Protein 8VJ2 (pdb70)

Solvent-accessible surface area: 16324 Å² total; per-residue (Å²): 124,146,60,57,20,4,12,0,34,0,21,0,32,16,71,57,109,93,18,55,78,70,4,14,116,103,0,0,35,26,0,5,154,9,47,67,84,71,52,64,124,0,3,0,18,0,6,5,29,15,14,2,0,15,28,25,34,42,81,68,0,0,15,0,40,7,54,24,62,68,107,120,65,50,21,102,107,0,38,132,6,0,23,71,67,14,163,1,67,117,123,30,13,30,20,21,63,48,83,66,132,41,116,117,158,99,168,101,82,107,117,86,14,0,11,0,35,0,26,0,30,14,73,56,108,92,14,56,83,74,2,5,99,115,0,0,34,25,0,11,158,12,50,66,76,80,61,65,121,0,2,0,16,0,6,10,37,14,15,3,0,15,26,26,34,36,83,67,0,0,15,0,40,5,41,18,51,72,144,70,125,63,42,14,102,120,0,39,129,11,0,20,77,64,7,166,2,67,118,124,32,11,33,19,23,63,47,85,62,129,41,117,114,158,96,175,119,90,138,92,16,0,13,0,28,0,25,0,32,12,75,54,106,84,16,57,80,76,4,4,81,115,0,0,34,18,0,7,122,30,52,68,71,75,53,66,119,0,3,0,15,0,4,7,35,13,15,2,2,17,25,34,35,50,82,61,0,0,18,3,42,6,39,10,58,74,164,79,50,25,94,112,0,48,78,11,0,11,102,61,5,168,3,68,118,125,31,11,23,16,22,89,46,97,67,130,41,118,114,157,96,179,156,121

GO terms:
  GO:0070207 protein homotrimerization (P, IDA)

Radius of gyration: 19.84 Å; Cα contacts (8 Å, |Δi|>4): 655; chains: 3; bounding box: 51×45×61 Å

InterPro domains:
  IPR001398 Macrophage migration inhibitory factor [PF01187] (2-115)
  IPR001398 Macrophage migration inhibitory factor [PTHR11954] (1-114)
  IPR014347 Tautomerase/MIF superfamily [G3DSA:3.30.429.10] (1-115)
  IPR014347 Tautomerase/MIF superfamily [SSF55331] (2-115)
  IPR019829 Macrophage migration inhibitory factor, conserved site [PS01158] (55-69)

Sequence (324 aa):
GPGSMPAFTINTNIPQSNVSDAFLKKASSTVAKALGKPESYVAIHVNGGQAMVFGGSTDPCAVCVLKSIGNNSHSEKLFKLLADELKIPKNRCYIEFVNIDASTMAFNGSTSMPAFTINTNIPQSNVSDAFLKKASSTVAKALGKPESYVAIHVNGGQAMVFGGSTDPCAVCVLKSIGVNNSHSEKLFKLLADELKIPKNRCYIEFVNIDASTMAFNGSSMPAFTINTNIPQSNVSDAFLKKASSTVAKALGKPESYVAIHVNGGQAMVFGGSTDPCAVCVLKSIGNSHSEKLFKLLADELKIPKNRCYIEFVNIDASTMAFNG

B-factor: mean 57.84, std 21.33, range [24.77, 147.72]

Nearest PDB structures (foldseek):
  8vj2-assembly1_A  TM=1.009E+00  e=6.993E-25  Onchocerca volvulus
  8vj2-assembly1_B  TM=9.958E-01  e=1.676E-21  Onchocerca volvulus
  8vj2-assembly1_C  TM=9.846E-01  e=9.174E-21  Onchocerca volvulus
  4gum-assembly1_C  TM=8.713E-01  e=1.154E-13  Homo sapiens
  8vfk-assembly1_C-2  TM=8.820E-01  e=5.758E-11  Homo sapiens

Secondary structure (DSSP, 8-state):
------EEEEEESS-GGG--HHHHHHHHHHHHHHTT--GGG-EEEEE-S-EEEETTB-SS-EEEEEEEE---HHHHHHHHHIIIII---GGGEEEEEEEET-S-----TT-/---EEEEEESS-GGG--HHHHHHHHHHHHHHHT--GGG-EEEEE-S-EEEETTB-SS-EEEEEEEE--HHHHHHHHHHHHHHHH---GGGEEEEEEEES-S-------/---EEEEEE-S-GGG--HHHHHHHHHHHHHHHT--GGG-EEEEE-S-EEEETTB-SS-EEEEEEEE--HHHHHHHHHHHHHHT--GGGEEEEEEEET-S------

Foldseek 3Di:
DDDWAWEKEKEKQADPVLVDPVLVVVLLVLLCVQVVHDSVRYYYHYHYNDQDDAPRDRPIAIEMEGETEQPDVSVVSVLCSCCVRVVGPSVRYHYYYYYHPHPDDDDDPVD/DAWEKEKEKQAACVLVDPVLVVVVLVLLCVQVVHDSVRYYYHYHYNDQDDAPNDRPIAIEMETEDEANVPVSVVVVLCSCCVRSVGPSVRYHYHYYYHPHPDDDDDPD/DAWEKEKEKLQACVLCDVVLVVVLLVLLCVVVVHDSVRYYYHYHYNDQDDAPNHSPIAIEMEGEEEQDPSVVVNLVSCCVSSVGPSVRYHYHYYYPPHPDDDDDD

Organism: Onchocerca volvulus (NCBI:txid6282)

Structure (mmCIF, N/CA/C/O backbone):
data_8VJ2
#
_entry.id   8VJ2
#
_cell.length_a   52.441
_cell.length_b   91.127
_cell.length_c   132.487
_cell.angle_alpha   90.00
_cell.angle_beta   90.00
_cell.angle_gamma   90.00
#
_symmetry.space_group_name_H-M   'C 2 2 21'
#
loop_
_entity.id
_entity.type
_entity.pdbx_description
1 polymer 'Macrophage migration inhibitory factor-1'
2 non-polymer 'SODIUM ION'
3 water water
#
loop_
_atom_site.group_PDB
_atom_site.id
_atom_site.type_symbol
_atom_site.label_atom_id
_atom_site.label_alt_id
_atom_site.label_comp_id
_atom_site.label_asym_id
_atom_site.label_entity_id
_atom_site.label_seq_id
_atom_site.pdbx_PDB_ins_code
_atom_site.Cartn_x
_atom_site.Cartn_y
_atom_site.Cartn_z
_atom_site.occupancy
_atom_site.B_iso_or_equiv
_atom_site.auth_seq_id
_atom_site.auth_comp_id
_atom_site.auth_asym_id
_atom_site.auth_atom_id
_atom_site.pdbx_PDB_model_num
ATOM 1 N N . GLY A 1 18 ? 15.630 -8.716 13.254 1.00 99.59 -3 GLY A N 1
ATOM 2 C CA . GLY A 1 18 ? 15.343 -9.906 14.102 1.00 99.80 -3 GLY A CA 1
ATOM 3 C C . GLY A 1 18 ? 14.354 -9.637 15.213 1.00 96.59 -3 GLY A C 1
ATOM 4 O O . GLY A 1 18 ? 13.145 -9.610 14.980 1.00 88.60 -3 GLY A O 1
ATOM 5 N N . PRO A 1 19 ? 14.861 -9.440 16.429 1.00 122.66 -2 PRO A N 1
ATOM 6 C CA . PRO A 1 19 ? 13.960 -9.220 17.569 1.00 123.95 -2 PRO A CA 1
ATOM 7 C C . PRO A 1 19 ? 13.364 -7.820 17.577 1.00 126.58 -2 PRO A C 1
ATOM 8 O O . PRO A 1 19 ? 14.013 -6.840 17.201 1.00 132.89 -2 PRO A O 1
ATOM 12 N N . GLY A 1 20 ? 12.106 -7.738 18.016 1.00 104.08 -1 GLY A N 1
ATOM 13 C CA . GLY A 1 20 ? 11.416 -6.465 18.103 1.00 93.19 -1 GLY A CA 1
ATOM 14 C C . GLY A 1 20 ? 9.905 -6.567 18.067 1.00 75.80 -1 GLY A C 1
ATOM 15 O O . GLY A 1 20 ? 9.347 -7.326 17.270 1.00 72.16 -1 GLY A O 1
ATOM 16 N N . SER A 1 21 ? 9.233 -5.784 18.908 1.00 72.91 0 SER A N 1
ATOM 17 C CA . SER A 1 21 ? 7.784 -5.831 19.036 1.00 65.36 0 SER A CA 1
ATOM 18 C C . SER A 1 21 ? 7.104 -4.803 18.143 1.00 60.09 0 SER A C 1
ATOM 19 O O . SER A 1 21 ? 7.649 -3.732 17.864 1.00 62.48 0 SER A O 1
ATOM 22 N N . MET A 1 22 ? 5.905 -5.149 17.688 1.00 53.52 1 MET A N 1
ATOM 23 C CA . MET A 1 22 ? 5.087 -4.255 16.870 1.00 48.51 1 MET A CA 1
ATOM 24 C C . MET A 1 22 ? 3.687 -4.139 17.458 1.00 42.79 1 MET A C 1
ATOM 25 O O . MET A 1 22 ? 2.920 -5.125 17.413 1.00 39.65 1 MET A O 1
ATOM 30 N N . PRO A 1 23 ? 3.295 -2.977 17.982 1.00 37.46 2 PRO A N 1
ATOM 31 C CA . PRO A 1 23 ? 1.895 -2.808 18.406 1.00 36.53 2 PRO A CA 1
ATOM 32 C C . PRO A 1 23 ? 0.951 -3.045 17.236 1.00 36.32 2 PRO A C 1
ATOM 33 O O . PRO A 1 23 ? 1.236 -2.656 16.103 1.00 35.73 2 PRO A O 1
ATOM 37 N N . ALA A 1 24 ? -0.185 -3.684 17.515 1.00 38.23 3 ALA A N 1
ATOM 38 C CA . ALA A 1 24 ? -1.097 -4.089 16.452 1.00 33.10 3 ALA A CA 1
ATOM 39 C C . ALA A 1 24 ? -2.542 -3.793 16.816 1.00 33.69 3 ALA A C 1
ATOM 40 O O . ALA A 1 24 ? -3.005 -4.177 17.893 1.00 37.85 3 ALA A O 1
ATOM 42 N N . PHE A 1 25 ? -3.250 -3.133 15.900 1.00 28.50 4 PHE A N 1
ATOM 43 C CA . PHE A 1 25 ? -4.671 -2.834 16.049 1.00 24.77 4 PHE A CA 1
ATOM 44 C C . PHE A 1 25 ? -5.433 -3.741 15.084 1.00 37.83 4 PHE A C 1
ATOM 45 O O . PHE A 1 25 ? -5.289 -3.625 13.862 1.00 31.50 4 PHE A O 1
ATOM 53 N N . THR A 1 26 ? -6.229 -4.651 15.633 1.00 31.93 5 THR A N 1
ATOM 54 C CA . THR A 1 26 ? -7.050 -5.566 14.852 1.00 30.70 5 THR A CA 1
ATOM 55 C C . THR A 1 26 ? -8.511 -5.165 15.005 1.00 31.83 5 THR A C 1
ATOM 56 O O . THR A 1 26 ? -8.986 -4.948 16.126 1.00 30.63 5 THR A O 1
ATOM 60 N N . ILE A 1 27 ? -9.209 -5.066 13.878 1.00 26.02 6 ILE A N 1
ATOM 61 C CA . ILE A 1 27 ? -10.623 -4.723 13.828 1.00 27.10 6 ILE A CA 1
ATOM 62 C C . ILE A 1 27 ? -11.339 -5.926 13.240 1.00 34.39 6 ILE A C 1
ATOM 63 O O . ILE A 1 27 ? -11.106 -6.271 12.081 1.00 32.16 6 ILE A O 1
ATOM 68 N N . ASN A 1 28 ? -12.233 -6.539 14.004 1.00 34.06 7 ASN A N 1
ATOM 69 C CA . ASN A 1 28 ? -13.078 -7.607 13.494 1.00 38.78 7 ASN A CA 1
ATOM 70 C C . ASN A 1 28 ? -14.460 -7.020 13.258 1.00 37.44 7 ASN A C 1
ATOM 71 O O . ASN A 1 28 ? -15.080 -6.504 14.193 1.00 35.46 7 ASN A O 1
ATOM 76 N N . THR A 1 29 ? -14.946 -7.095 12.023 1.00 34.24 8 THR A N 1
ATOM 77 C CA . THR A 1 29 ? -16.200 -6.429 11.706 1.00 32.56 8 THR A CA 1
ATOM 78 C C . THR A 1 29 ? -16.973 -7.252 10.693 1.00 36.38 8 THR A C 1
ATOM 79 O O . THR A 1 29 ? -16.393 -8.013 9.915 1.00 39.09 8 THR A O 1
ATOM 83 N N . ASN A 1 30 ? -18.293 -7.102 10.728 1.00 37.66 9 ASN A N 1
ATOM 84 C CA . ASN A 1 30 ? -19.170 -7.749 9.767 1.00 43.72 9 ASN A CA 1
ATOM 85 C C . ASN A 1 30 ? -19.502 -6.869 8.572 1.00 43.25 9 ASN A C 1
ATOM 86 O O . ASN A 1 30 ? -20.304 -7.281 7.731 1.00 46.51 9 ASN A O 1
ATOM 91 N N . ILE A 1 31 ? -18.938 -5.670 8.478 1.00 42.37 10 ILE A N 1
ATOM 92 C CA . ILE A 1 31 ? -19.082 -4.878 7.258 1.00 45.00 10 ILE A CA 1
ATOM 93 C C . ILE A 1 31 ? -18.288 -5.559 6.147 1.00 44.68 10 ILE A C 1
ATOM 94 O O . ILE A 1 31 ? -17.218 -6.133 6.409 1.00 41.58 10 ILE A O 1
ATOM 99 N N . PRO A 1 32 ? -18.765 -5.518 4.902 1.00 48.59 11 PRO A N 1
ATOM 100 C CA . PRO A 1 32 ? -18.018 -6.172 3.817 1.00 52.51 11 PRO A CA 1
ATOM 101 C C . PRO A 1 32 ? -16.598 -5.642 3.707 1.00 47.29 11 PRO A C 1
ATOM 102 O O . PRO A 1 32 ? -16.334 -4.462 3.947 1.00 49.45 11 PRO A O 1
ATOM 106 N N . GLN A 1 33 ? -15.671 -6.538 3.360 1.00 47.65 12 GLN A N 1
ATOM 107 C CA . GLN A 1 33 ? -14.286 -6.114 3.201 1.00 47.31 12 GLN A CA 1
ATOM 108 C C . GLN A 1 33 ? -14.123 -5.196 1.995 1.00 49.97 12 GLN A C 1
ATOM 109 O O . GLN A 1 33 ? -13.127 -4.470 1.915 1.00 47.26 12 GLN A O 1
ATOM 115 N N . SER A 1 34 ? -15.071 -5.220 1.052 1.00 53.64 13 SER A N 1
ATOM 116 C CA . SER A 1 34 ? -15.030 -4.299 -0.077 1.00 53.90 13 SER A CA 1
ATOM 117 C C . SER A 1 34 ? -15.244 -2.854 0.357 1.00 55.16 13 SER A C 1
ATOM 118 O O . SER A 1 34 ? -14.966 -1.937 -0.423 1.00 54.27 13 SER A O 1
ATOM 121 N N . ASN A 1 35 ? -15.748 -2.635 1.571 1.00 50.17 14 ASN A N 1
ATOM 122 C CA . ASN A 1 35 ? -15.924 -1.301 2.132 1.00 52.78 14 ASN A CA 1
ATOM 123 C C . ASN A 1 35 ? -14.720 -0.851 2.954 1.00 45.76 14 ASN A C 1
ATOM 124 O O . ASN A 1 35 ? -14.812 0.152 3.670 1.00 48.37 14 ASN A O 1
ATOM 129 N N . VAL A 1 36 ? -13.611 -1.581 2.881 1.00 43.23 15 VAL A N 1
ATOM 130 C CA . VAL A 1 36 ? -12.380 -1.238 3.583 1.00 43.79 15 VAL A CA 1
ATOM 131 C C . VAL A 1 36 ? -11.444 -0.622 2.550 1.00 46.26 15 VAL A C 1
ATOM 132 O O . VAL A 1 36 ? -10.749 -1.330 1.816 1.00 48.89 15 VAL A O 1
ATOM 136 N N . SER A 1 37 ? -11.382 0.704 2.533 1.00 41.66 16 SER A N 1
ATOM 137 C CA . SER A 1 37 ? -10.655 1.428 1.505 1.00 48.86 16 SER A CA 1
ATOM 138 C C . SER A 1 37 ? -9.166 1.521 1.825 1.00 45.06 16 SER A C 1
ATOM 139 O O . SER A 1 37 ? -8.731 1.321 2.963 1.00 40.67 16 SER A O 1
ATOM 142 N N . ASP A 1 38 ? -8.378 1.822 0.787 1.00 42.68 17 ASP A N 1
ATOM 143 C CA . ASP A 1 38 ? -6.969 2.141 0.997 1.00 42.60 17 ASP A CA 1
ATOM 144 C C . ASP A 1 38 ? -6.817 3.395 1.851 1.00 42.33 17 ASP A C 1
ATOM 145 O O . ASP A 1 38 ? -5.927 3.474 2.713 1.00 39.89 17 ASP A O 1
ATOM 150 N N . ALA A 1 39 ? -7.705 4.370 1.654 1.00 45.25 18 ALA A N 1
ATOM 151 C CA . ALA A 1 39 ? -7.682 5.570 2.480 1.00 45.66 18 ALA A CA 1
ATOM 152 C C . ALA A 1 39 ? -7.946 5.245 3.941 1.00 44.28 18 ALA A C 1
ATOM 153 O O . ALA A 1 39 ? -7.269 5.776 4.832 1.00 39.95 18 ALA A O 1
ATOM 155 N N 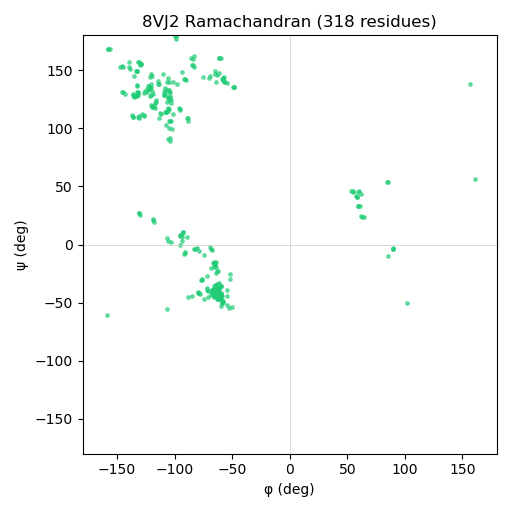. PHE A 1 40 ? -8.937 4.390 4.217 1.00 41.58 19 PHE A N 1
ATOM 156 C CA . PHE A 1 40 ? -9.215 4.066 5.609 1.00 40.39 19 PHE A CA 1
ATOM 157 C C . PHE A 1 40 ? -8.014 3.391 6.258 1.00 39.90 19 PHE A C 1
ATOM 158 O O . PHE A 1 40 ? -7.695 3.668 7.415 1.00 37.24 19 PHE A O 1
ATOM 166 N N . LEU A 1 41 ? -7.368 2.463 5.546 1.00 38.71 20 LEU A N 1
ATOM 167 C CA . LEU A 1 41 ? -6.197 1.792 6.106 1.00 34.25 20 LEU A CA 1
ATOM 168 C C . LEU A 1 41 ? -5.098 2.798 6.430 1.00 38.92 20 LEU A C 1
ATOM 169 O O . LEU A 1 41 ? -4.475 2.737 7.503 1.00 43.17 20 LEU A O 1
ATOM 174 N N . LYS A 1 42 ? -4.856 3.744 5.517 1.00 38.23 21 LYS A N 1
ATOM 175 C CA . LYS A 1 42 ? -3.841 4.758 5.776 1.00 43.03 21 LYS A CA 1
ATOM 176 C C . LYS A 1 42 ? -4.199 5.573 7.017 1.00 42.39 21 LYS A C 1
ATOM 177 O O . LYS A 1 42 ? -3.348 5.815 7.889 1.00 42.73 21 LYS A O 1
ATOM 183 N N . LYS A 1 43 ? -5.473 5.962 7.134 1.00 39.43 22 LYS A N 1
ATOM 184 C CA . LYS A 1 43 ? -5.907 6.760 8.276 1.00 39.95 22 LYS A CA 1
ATOM 185 C C . LYS A 1 43 ? -5.831 5.975 9.579 1.00 42.78 22 LYS A C 1
ATOM 186 O O . LYS A 1 43 ? -5.485 6.537 10.621 1.00 41.99 22 LYS A O 1
ATOM 192 N N . ALA A 1 44 ? -6.163 4.684 9.551 1.00 42.03 23 ALA A N 1
ATOM 193 C CA . ALA A 1 44 ? -6.105 3.885 10.769 1.00 37.95 23 ALA A CA 1
ATOM 194 C C . ALA A 1 44 ? -4.669 3.727 11.242 1.00 39.28 23 ALA A C 1
ATOM 195 O O . ALA A 1 44 ? -4.385 3.841 12.441 1.00 41.80 23 ALA A O 1
ATOM 197 N N . SER A 1 45 ? -3.747 3.475 10.310 1.00 39.88 24 SER A N 1
ATOM 198 C CA . SER A 1 45 ? -2.337 3.390 10.675 1.00 37.32 24 SER A CA 1
ATOM 199 C C . SER A 1 45 ? -1.863 4.694 11.308 1.00 44.26 24 SER A C 1
ATOM 200 O O . SER A 1 45 ? -1.220 4.688 12.367 1.00 40.30 24 SER A O 1
ATOM 203 N N . SER A 1 46 ? -2.182 5.829 10.678 1.00 46.98 25 SER A N 1
ATOM 204 C CA . SER A 1 46 ? -1.753 7.108 11.239 1.00 46.44 25 SER A CA 1
ATOM 205 C C . SER A 1 46 ? -2.382 7.364 12.606 1.00 45.17 25 SER A C 1
ATOM 206 O O . SER A 1 46 ? -1.705 7.823 13.535 1.00 48.67 25 SER A O 1
ATOM 209 N N . THR A 1 47 ? -3.681 7.086 12.743 1.00 47.54 26 THR A N 1
ATOM 210 C CA . THR A 1 47 ? -4.376 7.324 14.002 1.00 45.06 26 THR A CA 1
ATOM 211 C C . THR A 1 47 ? -3.778 6.492 15.128 1.00 50.12 26 THR A C 1
ATOM 212 O O . THR A 1 47 ? -3.535 7.003 16.227 1.00 42.85 26 THR A O 1
ATOM 216 N N . VAL A 1 48 ? -3.533 5.205 14.875 1.00 42.46 27 VAL A N 1
ATOM 217 C CA . VAL A 1 48 ? -2.962 4.349 15.910 1.00 39.78 27 VAL A CA 1
ATOM 218 C C . VAL A 1 48 ? -1.550 4.799 16.260 1.00 47.23 27 VAL A C 1
ATOM 219 O O . VAL A 1 48 ? -1.176 4.857 17.441 1.00 52.47 27 VAL A O 1
ATOM 223 N N . ALA A 1 49 ? -0.737 5.113 15.247 1.00 41.87 28 ALA A N 1
ATOM 224 C CA . ALA A 1 49 ? 0.626 5.549 15.520 1.00 46.86 28 ALA A CA 1
ATOM 225 C C . ALA A 1 49 ? 0.637 6.809 16.376 1.00 56.66 28 ALA A C 1
ATOM 226 O O . ALA A 1 49 ? 1.433 6.922 17.316 1.00 57.35 28 ALA A O 1
ATOM 228 N N . LYS A 1 50 ? -0.247 7.766 16.077 1.00 57.30 29 LYS A N 1
ATOM 229 C CA . LYS A 1 50 ? -0.267 9.000 16.857 1.00 63.19 29 LYS A CA 1
ATOM 230 C C . LYS A 1 50 ? -0.824 8.768 18.258 1.00 61.75 29 LYS A C 1
ATOM 231 O O . LYS A 1 50 ? -0.323 9.345 19.230 1.00 68.72 29 LYS A O 1
ATOM 237 N N . ALA A 1 51 ? -1.853 7.926 18.388 1.00 62.35 30 ALA A N 1
ATOM 238 C CA . ALA A 1 51 ? -2.397 7.643 19.711 1.00 63.53 30 ALA A CA 1
ATOM 239 C C . ALA A 1 51 ? -1.332 7.015 20.599 1.00 65.26 30 ALA A C 1
ATOM 240 O O . ALA A 1 51 ? -1.186 7.386 21.771 1.00 70.84 30 ALA A O 1
ATOM 242 N N . LEU A 1 52 ? -0.570 6.069 20.056 1.00 58.18 31 LEU A N 1
ATOM 243 C CA . LEU A 1 52 ? 0.477 5.424 20.833 1.00 58.07 31 LEU A CA 1
ATOM 244 C C . LEU A 1 52 ? 1.752 6.252 20.914 1.00 59.46 31 LEU A C 1
ATOM 245 O O . LEU A 1 52 ? 2.695 5.845 21.602 1.00 56.46 31 LEU A O 1
ATOM 250 N N . GLY A 1 53 ? 1.802 7.395 20.238 1.00 58.88 32 GLY A N 1
ATOM 251 C CA . GLY A 1 53 ? 3.020 8.184 20.200 1.00 63.45 32 GLY A CA 1
ATOM 252 C C . GLY A 1 53 ? 4.199 7.427 19.632 1.00 62.45 32 GLY A C 1
ATOM 253 O O . GLY A 1 53 ? 5.318 7.540 20.148 1.00 60.28 32 GLY A O 1
ATOM 254 N N . LYS A 1 54 ? 3.973 6.656 18.575 1.00 57.77 33 LYS A N 1
ATOM 255 C CA . LYS A 1 54 ? 5.029 5.882 17.949 1.00 55.74 33 LYS A CA 1
ATOM 256 C C . LYS A 1 54 ? 5.042 6.120 16.447 1.00 57.49 33 LYS A C 1
ATOM 257 O O . LYS A 1 54 ? 4.017 6.484 15.862 1.00 54.22 33 LYS A O 1
ATOM 263 N N . PRO A 1 55 ? 6.196 5.944 15.805 1.00 54.72 34 PRO A N 1
ATOM 264 C CA . PRO A 1 55 ? 6.252 6.098 14.347 1.00 57.57 34 PRO A CA 1
ATOM 265 C C . PRO A 1 55 ? 5.405 5.026 13.686 1.00 50.93 34 PRO A C 1
ATOM 266 O O . PRO A 1 55 ? 5.239 3.922 14.209 1.00 47.93 34 PRO A O 1
ATOM 270 N N . GLU A 1 56 ? 4.844 5.371 12.531 1.00 48.51 35 GLU A N 1
ATOM 271 C CA . GLU A 1 56 ? 4.000 4.427 11.813 1.00 45.05 35 GLU A CA 1
ATOM 272 C C . GLU A 1 56 ? 4.757 3.178 11.392 1.00 40.68 35 GLU A C 1
ATOM 273 O O . GLU A 1 56 ? 4.133 2.130 11.209 1.00 39.28 35 GLU A O 1
ATOM 279 N N . SER A 1 57 ? 6.084 3.252 11.276 1.00 42.81 36 SER A N 1
ATOM 280 C CA . SER A 1 57 ? 6.875 2.090 10.893 1.00 43.31 36 SER A CA 1
ATOM 281 C C . SER A 1 57 ? 6.849 0.975 11.931 1.00 50.69 36 SER A C 1
ATOM 282 O O . SER A 1 57 ? 7.224 -0.153 11.599 1.00 43.79 36 SER A O 1
ATOM 285 N N . TYR A 1 58 ? 6.405 1.242 13.159 1.00 47.23 37 TYR A N 1
ATOM 286 C CA . TYR A 1 58 ? 6.385 0.209 14.186 1.00 52.12 37 TYR A CA 1
ATOM 287 C C . TYR A 1 58 ? 4.989 -0.358 14.422 1.00 46.42 37 TYR A C 1
ATOM 288 O O . TYR A 1 58 ? 4.826 -1.229 15.279 1.00 47.78 37 TYR A O 1
ATOM 297 N N . VAL A 1 59 ? 3.991 0.100 13.670 1.00 34.33 38 VAL A N 1
ATOM 298 C CA . VAL A 1 59 ? 2.585 -0.222 13.892 1.00 34.07 38 VAL A CA 1
ATOM 299 C C . VAL A 1 59 ? 2.083 -1.206 12.847 1.00 43.77 38 VAL A C 1
ATOM 300 O O . VAL A 1 59 ? 2.460 -1.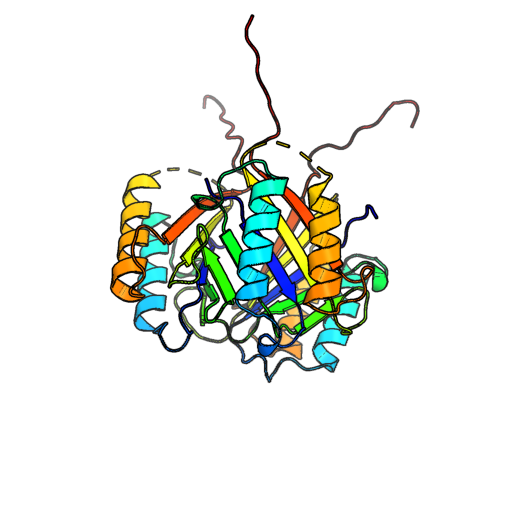126 11.676 1.00 31.81 38 VAL A O 1
ATOM 304 N N . ALA A 1 60 ? 1.219 -2.125 13.272 1.00 29.27 39 ALA A N 1
ATOM 305 C CA . ALA A 1 60 ? 0.536 -3.048 12.376 1.00 31.29 39 ALA A CA 1
ATOM 306 C C . ALA A 1 60 ? -0.970 -2.847 12.511 1.00 29.34 39 ALA A C 1
ATOM 307 O O . ALA A 1 60 ? -1.492 -2.652 13.617 1.00 30.96 39 ALA A O 1
ATOM 309 N N . ILE A 1 61 ? -1.652 -2.855 11.368 1.00 27.42 40 ILE A N 1
ATOM 310 C CA . ILE A 1 61 ? -3.101 -2.718 11.285 1.00 27.72 40 ILE A CA 1
ATOM 311 C C . ILE A 1 61 ? -3.659 -3.937 10.570 1.00 29.02 40 ILE A C 1
ATOM 312 O O . ILE A 1 61 ? -3.123 -4.344 9.536 1.00 27.84 40 ILE A O 1
ATOM 317 N N . HIS A 1 62 ? -4.724 -4.523 11.112 1.00 27.62 41 HIS A N 1
ATOM 318 C CA . HIS A 1 62 ? -5.373 -5.661 10.461 1.00 33.92 41 HIS A CA 1
ATOM 319 C C . HIS A 1 62 ? -6.877 -5.455 10.545 1.00 28.84 41 HIS A C 1
ATOM 320 O O . HIS A 1 62 ? -7.448 -5.532 11.635 1.00 29.49 41 HIS A O 1
ATOM 327 N N . VAL A 1 63 ? -7.523 -5.203 9.414 1.00 29.73 42 VAL A N 1
ATOM 328 C CA . VAL A 1 63 ? -8.975 -5.103 9.366 1.00 31.61 42 VAL A CA 1
ATOM 329 C C . VAL A 1 63 ? -9.478 -6.424 8.796 1.00 37.32 42 VAL A C 1
ATOM 330 O O . VAL A 1 63 ? -9.254 -6.738 7.623 1.00 37.30 42 VAL A O 1
ATOM 334 N N . ASN A 1 64 ? -10.159 -7.196 9.638 1.00 32.17 43 ASN A N 1
ATOM 335 C CA . ASN A 1 64 ? -10.748 -8.490 9.317 1.00 32.79 43 ASN A CA 1
ATOM 336 C C . ASN A 1 64 ? -12.245 -8.254 9.166 1.00 40.78 43 ASN A C 1
ATOM 337 O O . ASN A 1 64 ? -13.019 -8.345 10.128 1.00 36.69 43 ASN A O 1
ATOM 342 N N . GLY A 1 65 ? -12.645 -7.928 7.936 1.00 41.36 44 GLY A N 1
ATOM 343 C CA . GLY A 1 65 ? -14.020 -7.628 7.619 1.00 39.78 44 GLY A CA 1
ATOM 344 C C . GLY A 1 65 ? -14.724 -8.828 7.008 1.00 35.62 44 GLY A C 1
ATOM 345 O O . GLY A 1 65 ? -14.142 -9.887 6.788 1.00 39.98 44 GLY A O 1
ATOM 346 N N . GLY A 1 66 ? -16.005 -8.626 6.709 1.00 41.77 45 GLY A N 1
ATOM 347 C CA . GLY A 1 66 ? -16.827 -9.700 6.192 1.00 38.36 45 GLY A CA 1
ATOM 348 C C . GLY A 1 66 ? -17.036 -10.845 7.150 1.00 41.93 45 GLY A C 1
ATOM 349 O O . GLY A 1 66 ? -17.339 -11.959 6.713 1.00 34.18 45 GLY A O 1
ATOM 350 N N . GLN A 1 67 ? -16.905 -10.600 8.449 1.00 35.91 46 GLN A N 1
ATOM 351 C CA . GLN A 1 67 ? -17.078 -11.654 9.431 1.00 35.29 46 GLN A CA 1
ATOM 352 C C . GLN A 1 67 ? -18.552 -11.845 9.760 1.00 36.42 46 GLN A C 1
ATOM 353 O O . GLN A 1 67 ? -19.367 -10.925 9.634 1.00 38.95 46 GLN A O 1
ATOM 359 N N . ALA A 1 68 ? -18.891 -13.066 10.165 1.00 37.81 47 ALA A N 1
ATOM 360 C CA . ALA A 1 68 ? -20.224 -13.395 10.656 1.00 41.35 47 ALA A CA 1
ATOM 361 C C . ALA A 1 68 ? -20.224 -13.126 12.158 1.00 39.35 47 ALA A C 1
ATOM 362 O O . ALA A 1 68 ? -19.574 -13.845 12.925 1.00 38.47 47 ALA A O 1
ATOM 364 N N . MET A 1 69 ? -20.913 -12.071 12.582 1.00 37.83 48 MET A N 1
ATOM 365 C CA . MET A 1 69 ? -20.804 -11.623 13.960 1.00 41.96 48 MET A CA 1
ATOM 366 C C . MET A 1 69 ? -22.159 -11.337 14.589 1.00 48.80 48 MET A C 1
ATOM 367 O O . MET A 1 69 ? -23.115 -10.935 13.920 1.00 45.24 48 MET A O 1
ATOM 372 N N . VAL A 1 70 ? -22.206 -11.557 15.902 1.00 47.10 49 VAL A N 1
ATOM 373 C CA . VAL A 1 70 ? -23.289 -11.123 16.775 1.00 54.76 49 VAL A CA 1
ATOM 374 C C . VAL A 1 70 ? -22.683 -10.239 17.853 1.00 51.03 49 VAL A C 1
ATOM 375 O O . VAL A 1 70 ? -21.682 -10.613 18.474 1.00 48.75 49 VAL A O 1
ATOM 379 N N . PHE A 1 71 ? -23.316 -9.096 18.106 1.00 55.16 50 PHE A N 1
ATOM 380 C CA . PHE A 1 71 ? -22.850 -8.109 19.079 1.00 53.08 50 PHE A CA 1
ATOM 381 C C . PHE A 1 71 ? -24.056 -7.773 19.946 1.00 53.23 50 PHE A C 1
ATOM 382 O O . PHE A 1 71 ? -25.004 -7.139 19.473 1.00 56.71 50 PHE A O 1
ATOM 390 N N . GLY A 1 72 ? -24.043 -8.219 21.200 1.00 58.32 51 GLY A N 1
ATOM 391 C CA . GLY A 1 72 ? -25.181 -7.977 22.070 1.00 53.91 51 GLY A CA 1
ATOM 392 C C . GLY A 1 72 ? -26.479 -8.561 21.563 1.00 63.95 51 GLY A C 1
ATOM 393 O O . GLY A 1 72 ? -27.543 -7.971 21.777 1.00 61.22 51 GLY A O 1
ATOM 394 N N . GLY A 1 73 ? -26.417 -9.698 20.878 1.00 63.81 52 GLY A N 1
ATOM 395 C CA . GLY A 1 73 ? -27.601 -10.372 20.400 1.00 59.84 52 GLY A CA 1
ATOM 396 C C . GLY A 1 73 ? -28.073 -9.974 19.021 1.00 59.15 52 GLY A C 1
ATOM 397 O O . GLY A 1 73 ? -29.053 -10.554 18.534 1.00 64.36 52 GLY A O 1
ATOM 398 N N . SER A 1 74 ? -27.424 -9.006 18.382 1.00 59.93 53 SER A N 1
ATOM 399 C CA . SER A 1 74 ? -27.830 -8.511 17.077 1.00 60.87 53 SER A CA 1
ATOM 400 C C . SER A 1 74 ? -26.709 -8.710 16.068 1.00 55.71 53 SER A C 1
ATOM 401 O O . SER A 1 74 ? -25.525 -8.649 16.408 1.00 51.87 53 SER A O 1
ATOM 404 N N . THR A 1 75 ? -27.096 -8.964 14.821 1.00 57.71 54 THR A N 1
ATOM 405 C CA . THR A 1 75 ? -26.147 -9.091 13.725 1.00 59.86 54 THR A CA 1
ATOM 406 C C . THR A 1 75 ? -25.935 -7.782 12.964 1.00 59.32 54 THR A C 1
ATOM 407 O O . THR A 1 75 ? -25.266 -7.785 11.925 1.00 53.36 54 THR A O 1
ATOM 411 N N . ASP A 1 76 ? -26.468 -6.665 13.467 1.00 58.83 55 ASP A N 1
ATOM 412 C CA . ASP A 1 76 ? -26.250 -5.371 12.838 1.00 52.74 55 ASP A CA 1
ATOM 413 C C . ASP A 1 76 ? -24.762 -5.021 12.822 1.00 49.26 55 ASP A C 1
ATOM 414 O O . ASP A 1 76 ? -23.972 -5.581 13.585 1.00 53.86 55 ASP A O 1
ATOM 419 N N . PRO A 1 77 ? -24.363 -4.093 11.951 1.00 52.01 56 PRO A N 1
ATOM 420 C CA . PRO A 1 77 ? -22.940 -3.738 11.841 1.00 47.53 56 PRO A CA 1
ATOM 421 C C . PRO A 1 77 ? -22.303 -3.456 13.197 1.00 46.73 56 PRO A C 1
ATOM 422 O O . PRO A 1 77 ? -22.864 -2.751 14.039 1.00 47.06 56 PRO A O 1
ATOM 426 N N . CYS A 1 78 ? -21.103 -3.997 13.389 1.00 48.28 57 CYS A N 1
ATOM 427 C CA . CYS A 1 78 ? -20.411 -3.903 14.666 1.00 46.67 57 CYS A CA 1
ATOM 428 C C . CYS A 1 78 ? -18.917 -4.064 14.432 1.00 43.10 57 CYS A C 1
ATOM 429 O O . CYS A 1 78 ? -18.474 -4.435 13.343 1.00 38.51 57 CYS A O 1
ATOM 432 N N . ALA A 1 79 ? -18.143 -3.763 15.473 1.00 41.06 58 ALA A N 1
ATOM 433 C CA . ALA A 1 79 ? -16.701 -3.956 15.451 1.00 39.89 58 ALA A CA 1
ATOM 434 C C . ALA A 1 79 ? -16.216 -4.385 16.828 1.00 39.76 58 ALA A C 1
ATOM 435 O O . ALA A 1 79 ? -16.570 -3.772 17.842 1.00 40.85 58 ALA A O 1
ATOM 437 N N . VAL A 1 80 ? -15.410 -5.443 16.851 1.00 39.33 59 VAL A N 1
ATOM 438 C CA . VAL A 1 80 ? -14.737 -5.923 18.053 1.00 38.73 59 VAL A CA 1
ATOM 439 C C . VAL A 1 80 ? -13.242 -5.851 17.779 1.00 37.99 59 VAL A C 1
ATOM 440 O O . VAL A 1 80 ? -12.743 -6.486 16.841 1.00 37.09 59 VAL A O 1
ATOM 444 N N . CYS A 1 81 ? -12.531 -5.068 18.580 1.00 38.54 60 CYS A N 1
ATOM 445 C CA . CYS A 1 81 ? -11.172 -4.695 18.247 1.00 38.02 60 CYS A CA 1
ATOM 446 C C . CYS A 1 81 ? -10.237 -4.942 19.420 1.00 38.51 60 CYS A C 1
ATOM 447 O O . CYS A 1 81 ? -10.626 -4.930 20.595 1.00 39.59 60 CYS A O 1
ATOM 450 N N . VAL A 1 82 ? -8.971 -5.114 19.065 1.00 37.91 61 VAL A N 1
ATOM 451 C CA . VAL A 1 82 ? -7.902 -5.286 20.038 1.00 38.54 61 VAL A CA 1
ATOM 452 C C . VAL A 1 82 ? -6.725 -4.413 19.632 1.00 38.96 61 VAL A C 1
ATOM 453 O O . VAL A 1 82 ? -6.261 -4.479 18.491 1.00 37.31 61 VAL A O 1
ATOM 457 N N . LEU A 1 83 ? -6.242 -3.597 20.558 1.00 39.38 62 LEU A N 1
ATOM 458 C CA . LEU A 1 83 ? -4.963 -2.911 20.417 1.00 39.39 62 LEU A CA 1
ATOM 459 C C . LEU A 1 83 ? -3.986 -3.648 21.334 1.00 40.18 62 LEU A C 1
ATOM 460 O O . LEU A 1 83 ? -4.074 -3.539 22.562 1.00 41.65 62 LEU A O 1
ATOM 465 N N . LYS A 1 84 ? -3.081 -4.416 20.739 1.00 39.49 63 LYS A N 1
ATOM 466 C CA . LYS A 1 84 ? -2.136 -5.259 21.459 1.00 40.38 63 LYS A CA 1
ATOM 467 C C . LYS A 1 84 ? -0.756 -4.622 21.431 1.00 40.72 63 LYS A C 1
ATOM 468 O O . LYS A 1 84 ? -0.293 -4.182 20.375 1.00 41.08 63 LYS A O 1
ATOM 474 N N . SER A 1 85 ? -0.104 -4.574 22.587 1.00 42.35 64 SER A N 1
ATOM 475 C CA . SER A 1 85 ? 1.269 -4.104 22.681 1.00 43.21 64 SER A CA 1
ATOM 476 C C . SER A 1 85 ? 2.010 -5.004 23.653 1.00 45.21 64 SER A C 1
ATOM 477 O O . SER A 1 85 ? 1.399 -5.605 24.534 1.00 45.77 64 SER A O 1
ATOM 480 N N . ILE A 1 86 ? 3.321 -5.120 23.473 1.00 45.09 65 ILE A N 1
ATOM 481 C CA . ILE A 1 86 ? 4.175 -5.900 24.363 1.00 52.49 65 ILE A CA 1
ATOM 482 C C . ILE A 1 86 ? 4.999 -4.900 25.162 1.00 50.03 65 ILE A C 1
ATOM 483 O O . ILE A 1 86 ? 5.853 -4.195 24.608 1.00 48.23 65 ILE A O 1
ATOM 488 N N . GLY A 1 87 ? 4.760 -4.845 26.465 1.00 58.35 66 GLY A N 1
ATOM 489 C CA . GLY A 1 87 ? 5.447 -3.894 27.312 1.00 58.27 66 GLY A CA 1
ATOM 490 C C . GLY A 1 87 ? 4.768 -2.540 27.307 1.00 57.76 66 GLY A C 1
ATOM 491 O O . GLY A 1 87 ? 4.786 -1.805 28.295 1.00 77.57 66 GLY A O 1
ATOM 492 N N . ASN A 1 94 ? -5.086 5.333 28.636 1.00 106.23 73 ASN A N 1
ATOM 493 C CA . ASN A 1 94 ? -5.477 5.052 27.260 1.00 104.46 73 ASN A CA 1
ATOM 494 C C . ASN A 1 94 ? -6.937 5.427 27.026 1.00 101.25 73 ASN A C 1
ATOM 495 O O . ASN A 1 94 ? -7.739 4.597 26.599 1.00 92.50 73 ASN A O 1
ATOM 500 N N . ASN A 1 95 ? -7.275 6.683 27.306 1.00 101.86 74 ASN A N 1
ATOM 501 C CA . ASN A 1 95 ? -8.641 7.183 27.219 1.00 100.00 74 ASN A CA 1
ATOM 502 C C . ASN A 1 95 ? -8.856 8.083 26.012 1.00 104.28 74 ASN A C 1
ATOM 503 O O . ASN A 1 95 ? -9.753 7.828 25.192 1.00 103.78 74 ASN A O 1
ATOM 508 N N . SER A 1 96 ? -8.048 9.137 25.879 1.00 115.66 75 SER A N 1
ATOM 509 C CA . SER A 1 96 ? -8.037 9.900 24.639 1.00 118.16 75 SER A CA 1
ATOM 510 C C . SER A 1 96 ? -7.783 8.980 23.454 1.00 109.56 75 SER A C 1
ATOM 511 O O . SER A 1 96 ? -8.387 9.140 22.387 1.00 106.55 75 SER A O 1
ATOM 514 N N . HIS A 1 97 ? -6.887 8.005 23.627 1.00 99.01 76 HIS A N 1
ATOM 515 C CA . HIS A 1 97 ? -6.621 7.040 22.567 1.00 96.61 76 HIS A CA 1
ATOM 516 C C . HIS A 1 97 ? -7.875 6.245 22.227 1.00 84.21 76 HIS A C 1
ATOM 517 O O . HIS A 1 97 ? -8.176 6.014 21.047 1.00 86.25 76 HIS A O 1
ATOM 524 N N . SER A 1 98 ? -8.628 5.827 23.246 1.00 76.57 77 SER A N 1
ATOM 525 C CA . SER A 1 98 ? -9.827 5.043 22.988 1.00 74.98 77 SER A CA 1
ATOM 526 C C . SER A 1 98 ? -10.847 5.857 22.206 1.00 77.41 77 SER A C 1
ATOM 527 O O . SER A 1 98 ? -11.439 5.362 21.243 1.00 63.88 77 SER A O 1
ATOM 530 N N . GLU A 1 99 ? -11.075 7.111 22.606 1.00 81.13 78 GLU A N 1
ATOM 531 C CA . GLU A 1 99 ? -12.019 7.932 21.847 1.00 79.75 78 GLU A CA 1
ATOM 532 C C . GLU A 1 99 ? -11.523 8.234 20.434 1.00 75.49 78 GLU A C 1
ATOM 533 O O . GLU A 1 99 ? -12.326 8.297 19.497 1.00 73.97 78 GLU A O 1
ATOM 539 N N . LYS A 1 100 ? -10.215 8.417 20.246 1.00 74.11 79 LYS A N 1
ATOM 540 C CA . LYS A 1 100 ? -9.714 8.613 18.888 1.00 72.27 79 LYS A CA 1
ATOM 541 C C . LYS A 1 100 ? -9.984 7.385 18.027 1.00 68.49 79 LYS A C 1
ATOM 542 O O . LYS A 1 100 ? -10.389 7.505 16.863 1.00 64.42 79 LYS A O 1
ATOM 548 N N . LEU A 1 101 ? -9.793 6.190 18.590 1.00 61.76 80 LEU A N 1
ATOM 549 C CA . LEU A 1 101 ? -10.060 4.969 17.831 1.00 56.14 80 LEU A CA 1
ATOM 550 C C . LEU A 1 101 ? -11.555 4.780 17.571 1.00 56.98 80 LEU A C 1
ATOM 551 O O . LEU A 1 101 ? -11.953 4.353 16.477 1.00 55.42 80 LEU A O 1
ATOM 556 N N . PHE A 1 102 ? -12.397 5.081 18.565 1.00 58.06 81 PHE A N 1
ATOM 557 C CA . PHE A 1 102 ? -13.841 4.978 18.369 1.00 58.28 81 PHE A CA 1
ATOM 558 C C . PHE A 1 102 ? -14.312 5.960 17.304 1.00 61.14 81 PHE A C 1
ATOM 559 O O . PHE A 1 102 ? -15.207 5.651 16.507 1.00 60.06 81 PHE A O 1
ATOM 567 N N . LYS A 1 103 ? -13.725 7.158 17.287 1.00 65.36 82 LYS A N 1
ATOM 568 C CA . LYS A 1 103 ? -14.015 8.132 16.243 1.00 68.37 82 LYS A CA 1
ATOM 569 C C . LYS A 1 103 ? -13.610 7.592 14.881 1.00 64.39 82 LYS A C 1
ATOM 570 O O . LYS A 1 103 ? -14.370 7.688 13.913 1.00 68.92 82 LYS A O 1
ATOM 576 N N . LEU A 1 104 ? -12.406 7.027 14.784 1.00 61.14 83 LEU A N 1
ATOM 577 C CA . LEU A 1 104 ? -11.995 6.377 13.543 1.00 58.28 83 LEU A CA 1
ATOM 578 C C . LEU A 1 104 ? -13.055 5.397 13.058 1.00 60.34 83 LEU A C 1
ATOM 579 O O . LEU A 1 104 ? -13.522 5.477 11.915 1.00 59.62 83 LEU A O 1
ATOM 584 N N . LEU A 1 105 ? -13.460 4.474 13.931 1.00 53.43 84 LEU A N 1
ATOM 585 C CA . LEU A 1 105 ? -14.435 3.459 13.540 1.00 52.25 84 LEU A CA 1
ATOM 586 C C . LEU A 1 105 ? -15.755 4.080 13.093 1.00 59.84 84 LEU A C 1
ATOM 587 O O . LEU A 1 105 ? -16.263 3.773 12.007 1.00 68.29 84 LEU A O 1
ATOM 592 N N . ALA A 1 106 ? -16.337 4.945 13.926 1.00 64.03 85 ALA A N 1
ATOM 593 C CA . ALA A 1 106 ? -17.667 5.469 13.635 1.00 68.99 85 ALA A CA 1
ATOM 594 C C . ALA A 1 106 ? -17.659 6.350 12.393 1.00 72.11 85 ALA A C 1
ATOM 595 O O . ALA A 1 106 ? -18.562 6.258 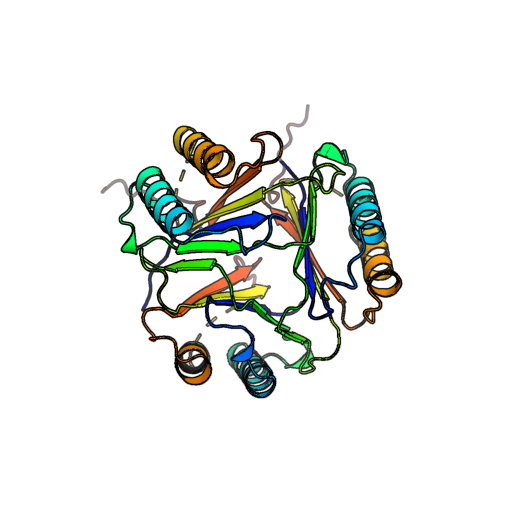11.554 1.00 73.31 85 ALA A O 1
ATOM 597 N N . ASP A 1 107 ? -16.652 7.214 12.259 1.00 72.95 86 ASP A N 1
ATOM 598 C CA . ASP A 1 107 ? -16.643 8.189 11.180 1.00 70.82 86 ASP A CA 1
ATOM 599 C C . ASP A 1 107 ? -16.237 7.559 9.854 1.00 79.28 86 ASP A C 1
ATOM 600 O O . ASP A 1 107 ? -16.824 7.881 8.817 1.00 70.97 86 ASP A O 1
ATOM 605 N N . GLU A 1 108 ? -15.225 6.688 9.853 1.00 75.13 87 GLU A N 1
ATOM 606 C CA . GLU A 1 108 ? -14.735 6.133 8.594 1.00 70.64 87 GLU A CA 1
ATOM 607 C C . GLU A 1 108 ? -15.466 4.862 8.168 1.00 72.51 87 GLU A C 1
ATOM 608 O O . GLU A 1 108 ? -15.835 4.724 6.997 1.00 71.46 87 GLU A O 1
ATOM 614 N N . LEU A 1 109 ? -15.685 3.925 9.089 1.00 61.11 88 LEU A N 1
ATOM 615 C CA . LEU A 1 109 ? -16.395 2.704 8.734 1.00 61.67 88 LEU A CA 1
ATOM 616 C C . LEU A 1 109 ? -17.900 2.806 8.950 1.00 66.11 88 LEU A C 1
ATOM 617 O O . LEU A 1 109 ? -18.629 1.874 8.588 1.00 70.53 88 LEU A O 1
ATOM 622 N N . LYS A 1 110 ? -18.378 3.892 9.556 1.00 68.33 89 LYS A N 1
ATOM 623 C CA . LYS A 1 110 ? -19.810 4.116 9.736 1.00 73.89 89 LYS A CA 1
ATOM 624 C C . LYS A 1 110 ? -20.439 2.981 10.538 1.00 74.21 89 LYS A C 1
ATOM 625 O O . LYS A 1 110 ? -21.492 2.442 10.192 1.00 70.38 89 LYS A O 1
ATOM 631 N N . ILE A 1 111 ? -19.762 2.610 11.611 1.00 66.03 90 ILE A N 1
ATOM 632 C CA . ILE A 1 111 ? -20.283 1.674 12.601 1.00 65.77 90 ILE A CA 1
ATOM 633 C C . ILE A 1 111 ? -20.706 2.509 13.803 1.00 69.12 90 ILE A C 1
ATOM 634 O O . ILE A 1 111 ? -19.882 3.274 14.324 1.00 67.01 90 ILE A O 1
ATOM 639 N N . PRO A 1 112 ? -21.947 2.397 14.275 1.00 63.36 91 PRO A N 1
ATOM 640 C CA . PRO A 1 112 ? -22.345 3.190 15.448 1.00 72.03 91 PRO A CA 1
ATOM 641 C C . PRO A 1 112 ? -21.423 2.919 16.623 1.00 64.73 91 PRO A C 1
ATOM 642 O O . PRO A 1 112 ? -21.018 1.781 16.861 1.00 59.24 91 PRO A O 1
ATOM 646 N N . LYS A 1 113 ? -21.085 3.982 17.359 1.00 70.62 92 LYS A N 1
ATOM 647 C CA . LYS A 1 113 ? -20.135 3.824 18.455 1.00 72.73 92 LYS A CA 1
ATOM 648 C C . LYS A 1 113 ? -20.650 2.820 19.480 1.00 69.46 92 LYS A C 1
ATOM 649 O O . LYS A 1 113 ? -19.876 2.029 20.029 1.00 64.33 92 LYS A O 1
ATOM 655 N N . ASN A 1 114 ? -21.964 2.795 19.712 1.00 74.39 93 ASN A N 1
ATOM 656 C CA . ASN A 1 114 ? -22.524 1.871 20.690 1.00 77.84 93 ASN A CA 1
ATOM 657 C C . ASN A 1 114 ? -22.413 0.410 20.276 1.00 72.85 93 ASN A C 1
ATOM 658 O O . ASN A 1 114 ? -22.771 -0.466 21.070 1.00 75.60 93 ASN A O 1
ATOM 663 N N . ARG A 1 115 ? -21.930 0.122 19.068 1.00 64.22 94 ARG A N 1
ATOM 664 C CA . ARG A 1 115 ? -21.653 -1.247 18.648 1.00 59.14 94 ARG A CA 1
ATOM 665 C C . ARG A 1 115 ? -20.178 -1.440 18.321 1.00 54.72 94 ARG A C 1
ATOM 666 O O . ARG A 1 115 ? -19.817 -2.359 17.577 1.00 49.10 94 ARG A O 1
ATOM 674 N N . CYS A 1 116 ? -19.322 -0.574 18.856 1.00 51.12 95 CYS A N 1
ATOM 675 C CA . CYS A 1 116 ? -17.876 -0.734 18.806 1.00 48.08 95 CYS A CA 1
ATOM 676 C C . CYS A 1 116 ? -17.350 -1.100 20.189 1.00 51.41 95 CYS A C 1
ATOM 677 O O . CYS A 1 116 ? -17.762 -0.506 21.191 1.00 49.55 95 CYS A O 1
ATOM 680 N N . TYR A 1 117 ? -16.466 -2.096 20.239 1.00 45.54 96 TYR A N 1
ATOM 681 C CA . TYR A 1 117 ? -15.857 -2.581 21.472 1.00 43.15 96 TYR A CA 1
ATOM 682 C C . TYR A 1 117 ? -14.363 -2.682 21.221 1.00 40.79 96 TYR A C 1
ATOM 683 O O . TYR A 1 117 ? -13.948 -3.211 20.189 1.00 39.40 96 TYR A O 1
ATOM 692 N N . ILE A 1 118 ? -13.559 -2.144 22.133 1.00 40.72 97 ILE A N 1
ATOM 693 C CA . ILE A 1 118 ? -12.110 -2.141 21.985 1.00 38.97 97 ILE A CA 1
ATOM 694 C C . ILE A 1 118 ? -11.486 -2.615 23.288 1.00 38.56 97 ILE A C 1
ATOM 695 O O . ILE A 1 118 ? -11.808 -2.091 24.361 1.00 40.35 97 ILE A O 1
ATOM 700 N N . GLU A 1 119 ? -10.602 -3.602 23.198 1.00 37.00 98 GLU A N 1
ATOM 701 C CA . GLU A 1 119 ? -9.753 -4.004 24.311 1.00 37.93 98 GLU A CA 1
ATOM 702 C C . GLU A 1 119 ? -8.314 -3.578 24.061 1.00 39.94 98 GLU A C 1
ATOM 703 O O . GLU A 1 119 ? -7.763 -3.842 22.989 1.00 35.71 98 GLU A O 1
ATOM 709 N N . PHE A 1 120 ? -7.720 -2.912 25.043 1.00 36.60 99 PHE A N 1
ATOM 710 C CA . PHE A 1 120 ? -6.296 -2.606 25.051 1.00 38.74 99 PHE A CA 1
ATOM 711 C C . PHE A 1 120 ? -5.598 -3.674 25.884 1.00 36.10 99 PHE A C 1
ATOM 712 O O . PHE A 1 120 ? -5.899 -3.834 27.071 1.00 37.72 99 PHE A O 1
ATOM 720 N N . VAL A 1 121 ? -4.707 -4.430 25.250 1.00 35.42 100 VAL A N 1
ATOM 721 C CA . VAL A 1 121 ? -4.022 -5.556 25.875 1.00 35.88 100 VAL A CA 1
ATOM 722 C C . VAL A 1 121 ? -2.541 -5.223 25.893 1.00 37.27 100 VAL A C 1
ATOM 723 O O . VAL A 1 121 ? -1.946 -4.963 24.837 1.00 41.58 100 VAL A O 1
ATOM 727 N N . ASN A 1 122 ? -1.955 -5.210 27.090 1.00 37.15 101 ASN A N 1
ATOM 728 C CA . ASN A 1 122 ? -0.533 -4.956 27.283 1.00 37.83 101 ASN A CA 1
ATOM 729 C C . ASN A 1 122 ? 0.079 -6.247 27.816 1.00 44.00 101 ASN A C 1
ATOM 730 O O . ASN A 1 122 ? -0.136 -6.611 28.977 1.00 40.23 101 ASN A O 1
ATOM 735 N N . ILE A 1 123 ? 0.867 -6.905 26.983 1.00 39.41 102 ILE A N 1
ATOM 736 C CA . ILE A 1 123 ? 1.422 -8.223 27.252 1.00 41.15 102 ILE A CA 1
ATOM 737 C C . ILE A 1 123 ? 2.757 -8.062 27.956 1.00 42.88 102 ILE A C 1
ATOM 738 O O . ILE A 1 123 ? 3.542 -7.159 27.645 1.00 42.70 102 ILE A O 1
ATOM 743 N N . ASP A 1 124 ? 3.019 -8.949 28.913 1.00 40.96 103 ASP A N 1
ATOM 744 C CA . ASP A 1 124 ? 4.314 -9.012 29.588 1.00 38.01 103 ASP A CA 1
ATOM 745 C C . ASP A 1 124 ? 4.693 -7.656 30.190 1.00 38.84 103 ASP A C 1
ATOM 746 O O . ASP A 1 124 ? 5.810 -7.162 30.013 1.00 40.86 103 ASP A O 1
ATOM 751 N N . ALA A 1 125 ? 3.736 -7.028 30.876 1.00 37.74 104 ALA A N 1
ATOM 752 C CA . ALA A 1 125 ? 3.937 -5.684 31.408 1.00 39.04 104 ALA A CA 1
ATOM 753 C C . ALA A 1 125 ? 3.531 -5.581 32.872 1.00 36.27 104 ALA A C 1
ATOM 754 O O . ALA A 1 125 ? 3.144 -4.507 33.339 1.00 39.97 104 ALA A O 1
ATOM 756 N N . SER A 1 126 ? 3.604 -6.684 33.612 1.00 34.33 105 SER A N 1
ATOM 757 C CA . SER A 1 126 ? 3.139 -6.652 34.992 1.00 37.47 105 SER A CA 1
ATOM 758 C C . SER A 1 126 ? 4.133 -5.976 35.933 1.00 34.83 105 SER A C 1
ATOM 759 O O . SER A 1 126 ? 3.720 -5.351 36.918 1.00 39.88 105 SER A O 1
ATOM 762 N N . THR A 1 127 ? 5.428 -6.068 35.646 1.00 37.03 106 THR A N 1
ATOM 763 C CA . THR A 1 127 ? 6.460 -5.756 36.624 1.00 33.97 106 THR A CA 1
ATOM 764 C C . THR A 1 127 ? 7.386 -4.683 36.074 1.00 45.79 106 THR A C 1
ATOM 765 O O . THR A 1 127 ? 7.869 -4.784 34.942 1.00 42.24 106 THR A O 1
ATOM 769 N N . MET A 1 128 ? 7.619 -3.660 36.890 1.00 37.15 107 MET A N 1
ATOM 770 C CA . MET A 1 128 ? 8.591 -2.609 36.635 1.00 45.75 107 MET A CA 1
ATOM 771 C C . MET A 1 128 ? 9.617 -2.651 37.759 1.00 44.67 107 MET A C 1
ATOM 772 O O . MET A 1 128 ? 9.252 -2.655 38.942 1.00 40.96 107 MET A O 1
ATOM 777 N N . ALA A 1 129 ? 10.894 -2.678 37.394 1.00 41.45 108 ALA A N 1
ATOM 778 C CA . ALA A 1 129 ? 11.975 -2.829 38.356 1.00 50.27 108 ALA A CA 1
ATOM 779 C C . ALA A 1 129 ? 12.809 -1.560 38.421 1.00 48.96 108 ALA A C 1
ATOM 780 O O . ALA A 1 129 ? 13.123 -0.960 37.389 1.00 47.98 108 ALA A O 1
ATOM 782 N N . PHE A 1 130 ? 13.181 -1.164 39.638 1.00 45.37 109 PHE A N 1
ATOM 783 C CA . PHE A 1 130 ? 14.014 0.008 39.851 1.00 56.55 109 PHE A CA 1
ATOM 784 C C . PHE A 1 130 ? 15.130 -0.345 40.821 1.00 54.36 109 PHE A C 1
ATOM 785 O O . PHE A 1 130 ? 14.895 -0.996 41.844 1.00 45.86 109 PHE A O 1
ATOM 793 N N . ASN A 1 131 ? 16.339 0.113 40.510 1.00 57.08 110 ASN A N 1
ATOM 794 C CA . ASN A 1 131 ? 17.461 0.079 41.434 1.00 65.07 110 ASN A CA 1
ATOM 795 C C . ASN A 1 131 ? 17.714 1.497 41.920 1.00 69.27 110 ASN A C 1
ATOM 796 O O . ASN A 1 131 ? 17.629 2.453 41.141 1.00 68.37 110 ASN A O 1
ATOM 801 N N . GLY A 1 132 ? 18.017 1.626 43.212 1.00 66.34 111 GLY A N 1
ATOM 802 C CA . GLY A 1 132 ? 18.250 2.941 43.783 1.00 71.60 111 GLY A CA 1
ATOM 803 C C . GLY A 1 132 ? 19.263 3.747 43.000 1.00 80.88 111 GLY A C 1
ATOM 80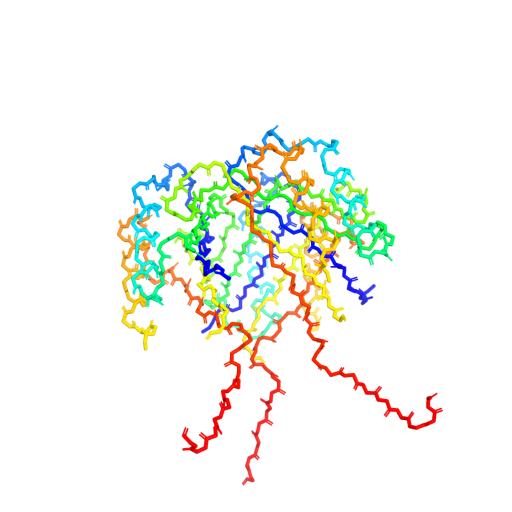4 O O . GLY A 1 132 ? 19.210 4.982 42.986 1.00 89.51 111 GLY A O 1
ATOM 805 N N . SER A 1 133 ? 20.208 3.066 42.352 1.00 87.37 112 SER A N 1
ATOM 806 C CA . SER A 1 133 ? 21.160 3.752 41.489 1.00 91.42 112 SER A CA 1
ATOM 807 C C . SER A 1 133 ? 20.439 4.584 40.438 1.00 92.60 112 SER A C 1
ATOM 808 O O . SER A 1 133 ? 20.813 5.734 40.180 1.00 95.51 112 SER A O 1
ATOM 811 N N . THR A 1 134 ? 19.401 4.023 39.824 1.00 91.45 113 THR A N 1
ATOM 812 C CA . THR A 1 134 ? 18.639 4.729 38.799 1.00 93.51 113 THR A CA 1
ATOM 813 C C . THR A 1 134 ? 17.936 5.945 39.392 1.00 95.66 113 THR A C 1
ATOM 814 O O . THR A 1 134 ? 18.136 7.072 38.941 1.00 95.62 113 THR A O 1
ATOM 816 N N . SER B 1 21 ? -16.962 -4.925 30.168 1.00 65.50 0 SER B N 1
ATOM 817 C CA . SER B 1 21 ? -16.284 -6.070 29.494 1.00 59.78 0 SER B CA 1
ATOM 818 C C . SER B 1 21 ? -17.277 -6.887 28.676 1.00 57.27 0 SER B C 1
ATOM 819 O O . SER B 1 21 ? -18.450 -6.994 29.036 1.00 59.35 0 SER B O 1
ATOM 822 N N . MET B 1 22 ? -16.806 -7.461 27.575 1.00 55.29 1 MET B N 1
ATOM 823 C CA . MET B 1 22 ? -17.641 -8.294 26.713 1.00 57.60 1 MET B CA 1
ATOM 824 C C . MET B 1 22 ? -16.981 -9.650 26.490 1.00 48.20 1 MET B C 1
ATOM 825 O O . MET B 1 22 ? -15.935 -9.722 25.812 1.00 48.59 1 MET B O 1
ATOM 830 N N . PRO B 1 23 ? -17.533 -10.735 27.033 1.00 55.95 2 PRO B N 1
ATOM 831 C CA . PRO B 1 23 ? -17.051 -12.073 26.648 1.00 47.33 2 PRO B CA 1
ATOM 832 C C . PRO B 1 23 ? -17.204 -12.302 25.148 1.00 49.97 2 PRO B C 1
ATOM 833 O O . PRO B 1 23 ? -18.178 -11.865 24.530 1.00 51.24 2 PRO B O 1
ATOM 837 N N . ALA B 1 24 ? -16.228 -12.993 24.555 1.00 46.81 3 ALA B N 1
ATOM 838 C CA . ALA B 1 24 ? -16.191 -13.162 23.107 1.00 38.61 3 ALA B CA 1
ATOM 839 C C . ALA B 1 24 ? -15.870 -14.599 22.731 1.00 46.68 3 ALA B C 1
ATOM 840 O O . ALA B 1 24 ? -14.842 -15.139 23.149 1.00 45.40 3 ALA B O 1
ATOM 842 N N . PHE B 1 25 ? -16.719 -15.190 21.891 1.00 46.17 4 PHE B N 1
ATOM 843 C CA . PHE B 1 25 ? -16.524 -16.543 21.375 1.00 39.64 4 PHE B CA 1
ATOM 844 C C . PHE B 1 25 ? -16.119 -16.411 19.907 1.00 42.04 4 PHE B C 1
ATOM 845 O O . PHE B 1 25 ? -16.907 -15.947 19.074 1.00 40.89 4 PHE B O 1
ATOM 853 N N . THR B 1 26 ? -14.883 -16.806 19.606 1.00 40.26 5 THR B N 1
ATOM 854 C CA . THR B 1 26 ? -14.309 -16.734 18.271 1.00 40.65 5 THR B CA 1
ATOM 855 C C . THR B 1 26 ? -14.186 -18.146 17.719 1.00 39.98 5 THR B C 1
ATOM 856 O O . THR B 1 26 ? -13.624 -19.025 18.379 1.00 42.53 5 THR B O 1
ATOM 860 N N . ILE B 1 27 ? -14.704 -18.354 16.513 1.00 37.68 6 ILE B N 1
ATOM 861 C CA . ILE B 1 27 ? -14.636 -19.634 15.819 1.00 38.12 6 ILE B CA 1
ATOM 862 C C . ILE B 1 27 ? -13.863 -19.419 14.525 1.00 43.28 6 ILE B C 1
ATOM 863 O O . ILE B 1 27 ? -14.322 -18.679 13.652 1.00 36.29 6 ILE B O 1
ATOM 868 N N . ASN B 1 28 ? -12.733 -20.100 14.365 1.00 38.92 7 ASN B N 1
ATOM 869 C CA . ASN B 1 28 ? -11.990 -20.096 13.112 1.00 36.37 7 ASN B CA 1
ATOM 870 C C . ASN B 1 28 ? -12.237 -21.436 12.433 1.00 37.41 7 ASN B C 1
ATOM 871 O O . ASN B 1 28 ? -12.021 -22.491 13.041 1.00 37.54 7 ASN B O 1
ATOM 876 N N . THR B 1 29 ? -12.724 -21.401 11.195 1.00 42.08 8 THR B N 1
ATOM 877 C CA . THR B 1 29 ? -13.100 -22.644 10.534 1.00 39.22 8 THR B CA 1
ATOM 878 C C . THR B 1 29 ? -12.822 -22.553 9.043 1.00 40.11 8 THR B C 1
ATOM 879 O O . THR B 1 29 ? -12.785 -21.462 8.465 1.00 39.92 8 THR B O 1
ATOM 883 N N . ASN B 1 30 ? -12.599 -23.718 8.433 1.00 41.34 9 ASN B N 1
ATOM 884 C CA . ASN B 1 30 ? -12.429 -23.797 6.991 1.00 45.08 9 ASN B CA 1
ATOM 885 C C . ASN B 1 30 ? -13.716 -24.138 6.257 1.00 47.76 9 ASN B C 1
ATOM 886 O O . ASN B 1 30 ? -13.699 -24.228 5.026 1.00 49.39 9 ASN B O 1
ATOM 891 N N . ILE B 1 31 ? -14.824 -24.332 6.957 1.00 48.19 10 ILE B N 1
ATOM 892 C CA . ILE B 1 31 ? -16.099 -24.398 6.228 1.00 52.14 10 ILE B CA 1
ATOM 893 C C . ILE B 1 31 ? -16.456 -23.019 5.689 1.00 50.24 10 ILE B C 1
ATOM 894 O O . ILE B 1 31 ? -16.169 -22.000 6.353 1.00 46.63 10 ILE B O 1
ATOM 899 N N . PRO B 1 32 ? -17.044 -22.914 4.497 1.00 56.46 11 PRO B N 1
ATOM 900 C CA . PRO B 1 32 ? -17.398 -21.592 3.961 1.00 53.49 11 PRO B CA 1
ATOM 901 C C . PRO B 1 32 ? -18.397 -20.844 4.834 1.00 48.33 11 PRO B C 1
ATOM 902 O O . PRO B 1 32 ? -19.280 -21.433 5.462 1.00 52.64 11 PRO B O 1
ATOM 906 N N . GLN B 1 33 ? -18.264 -19.516 4.842 1.00 46.96 12 GLN B N 1
ATOM 907 C CA . GLN B 1 33 ? -19.154 -18.688 5.647 1.00 51.90 12 GLN B CA 1
ATOM 908 C C . GLN B 1 33 ? -20.604 -18.769 5.182 1.00 52.77 12 GLN B C 1
ATOM 909 O O . GLN B 1 33 ? -21.511 -18.440 5.956 1.00 57.82 12 GLN B O 1
ATOM 915 N N . SER B 1 34 ? -20.847 -19.207 3.944 1.00 61.33 13 SER B N 1
ATOM 916 C CA . SER B 1 34 ? -22.215 -19.386 3.468 1.00 60.48 13 SER B CA 1
ATOM 917 C C . SER B 1 34 ? -22.947 -20.489 4.224 1.00 59.87 13 SER B C 1
ATOM 918 O O . SER B 1 34 ? -24.174 -20.594 4.114 1.00 64.74 13 SER B O 1
ATOM 921 N N . ASN B 1 35 ? -22.222 -21.337 4.952 1.00 54.68 14 ASN B N 1
ATOM 922 C CA . ASN B 1 35 ? -22.816 -22.360 5.803 1.00 55.19 14 ASN B CA 1
ATOM 923 C C . ASN B 1 35 ? -22.961 -21.918 7.255 1.00 58.42 14 ASN B C 1
ATOM 924 O O . ASN B 1 35 ? -23.334 -22.733 8.107 1.00 60.15 14 ASN B O 1
ATOM 929 N N . VAL B 1 36 ? -22.687 -20.651 7.550 1.00 58.43 15 VAL B N 1
ATOM 930 C CA . VAL B 1 36 ? -22.814 -20.101 8.895 1.00 49.89 15 VAL B CA 1
ATOM 931 C C . VAL B 1 36 ? -24.082 -19.257 8.888 1.00 58.51 15 VAL B C 1
ATOM 932 O O . VAL B 1 36 ? -24.085 -18.118 8.413 1.00 65.37 15 VAL B O 1
ATOM 936 N N . SER B 1 37 ? -25.166 -19.818 9.415 1.00 56.74 16 SER B N 1
ATOM 937 C CA . SER B 1 37 ? -26.460 -19.163 9.352 1.00 66.73 16 SER B CA 1
ATOM 938 C C . SER B 1 37 ? -26.630 -18.159 10.488 1.00 69.24 16 SER B C 1
ATOM 939 O O . SER B 1 37 ? -25.953 -18.216 11.518 1.00 67.11 16 SER B O 1
ATOM 942 N N . ASP B 1 38 ? -27.567 -17.228 10.286 1.00 70.80 17 ASP B N 1
ATOM 943 C CA . ASP B 1 38 ? -27.969 -16.342 11.371 1.00 77.72 17 ASP B CA 1
ATOM 944 C C . ASP B 1 38 ? -28.585 -17.126 12.522 1.00 75.67 17 ASP B C 1
ATOM 945 O O . ASP B 1 38 ? -28.428 -16.743 13.688 1.00 73.21 17 ASP B O 1
ATOM 950 N N . ALA B 1 39 ? -29.300 -18.212 12.219 1.00 75.78 18 ALA B N 1
ATOM 951 C CA . ALA B 1 39 ? -29.834 -19.050 13.286 1.00 73.34 18 ALA B CA 1
ATOM 952 C C . ALA B 1 39 ? -28.708 -19.611 14.140 1.00 70.47 18 ALA B C 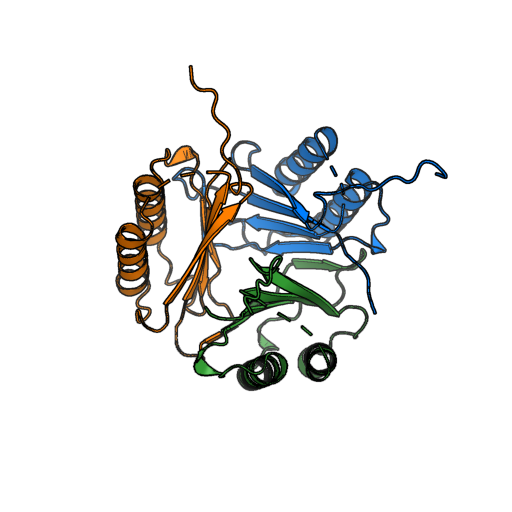1
ATOM 953 O O . ALA B 1 39 ? -28.780 -19.586 15.376 1.00 66.60 18 ALA B O 1
ATOM 955 N N . PHE B 1 40 ? -27.647 -20.108 13.501 1.00 65.77 19 PHE B N 1
ATOM 956 C CA . PHE B 1 40 ? -26.517 -20.606 14.271 1.00 62.29 19 PHE B CA 1
ATOM 957 C C . PHE B 1 40 ? -25.887 -19.503 15.106 1.00 59.86 19 PHE B C 1
ATOM 958 O O . PHE B 1 40 ? -25.513 -19.727 16.260 1.00 59.51 19 PHE B O 1
ATOM 966 N N . LEU B 1 41 ? -25.719 -18.315 14.524 1.00 59.25 20 LEU B N 1
ATOM 967 C CA . LEU B 1 41 ? -25.103 -17.217 15.262 1.00 62.10 20 LEU B CA 1
ATOM 968 C C . LEU B 1 41 ? -25.918 -16.853 16.498 1.00 60.07 20 LEU B C 1
ATOM 969 O O . LEU B 1 41 ? -25.370 -16.686 17.593 1.00 57.62 20 LEU B O 1
ATOM 974 N N . LYS B 1 42 ? -27.234 -16.713 16.335 1.00 68.37 21 LYS B N 1
ATOM 975 C CA . LYS B 1 42 ? -28.088 -16.358 17.464 1.00 66.10 21 LYS B CA 1
ATOM 976 C C . LYS B 1 42 ? -28.089 -17.456 18.525 1.00 68.80 21 LYS B C 1
ATOM 977 O O . LYS B 1 42 ? -28.050 -17.163 19.729 1.00 61.52 21 LYS B O 1
ATOM 983 N N . LYS B 1 43 ? -28.130 -18.725 18.104 1.00 66.77 22 LYS B N 1
ATOM 984 C CA . LYS B 1 43 ? -28.101 -19.819 19.071 1.00 65.01 22 LYS B CA 1
ATOM 985 C C . LYS B 1 43 ? -26.766 -19.866 19.809 1.00 69.09 22 LYS B C 1
ATOM 986 O O . LYS B 1 43 ? -26.726 -20.144 21.012 1.00 67.61 22 LYS B O 1
ATOM 992 N N . ALA B 1 44 ? -25.662 -19.591 19.109 1.00 61.22 23 ALA B N 1
ATOM 993 C CA . ALA B 1 44 ? -24.358 -19.556 19.764 1.00 63.30 23 ALA B CA 1
ATOM 994 C C . ALA B 1 44 ? -24.288 -18.401 20.754 1.00 59.57 23 ALA B C 1
ATOM 995 O O . ALA B 1 44 ? -23.722 -18.537 21.848 1.00 62.86 23 ALA B O 1
ATOM 997 N N . SER B 1 45 ? -24.857 -17.254 20.378 1.00 59.04 24 SER B N 1
ATOM 998 C CA . SER B 1 45 ? -24.928 -16.113 21.281 1.00 52.33 24 SER B CA 1
ATOM 999 C C . SER B 1 45 ? -25.665 -16.485 22.562 1.00 65.96 24 SER B C 1
ATOM 1000 O O . SER B 1 45 ? -25.179 -16.225 23.672 1.00 63.97 24 SER B O 1
ATOM 1003 N N . SER B 1 46 ? -26.834 -17.118 22.427 1.00 69.23 25 SER B N 1
ATOM 1004 C CA . SER B 1 46 ? -27.594 -17.517 23.609 1.00 66.51 25 SER B CA 1
ATOM 1005 C C . SER B 1 46 ? -26.834 -18.542 24.444 1.00 70.89 25 SER B C 1
ATOM 1006 O O . SER B 1 46 ? -26.823 -18.463 25.681 1.00 73.28 25 SER B O 1
ATOM 1009 N N . THR B 1 47 ? -26.218 -19.530 23.790 1.00 66.82 26 THR B N 1
ATOM 1010 C CA . THR B 1 47 ? -25.493 -20.556 24.530 1.00 71.47 26 THR B CA 1
ATOM 1011 C C . THR B 1 47 ? -24.379 -19.929 25.354 1.00 71.76 26 THR B C 1
ATOM 1012 O O . THR B 1 47 ? -24.205 -20.254 26.534 1.00 70.84 26 THR B O 1
ATOM 1016 N N . VAL B 1 48 ? -23.621 -19.013 24.749 1.00 68.58 27 VAL B N 1
ATOM 1017 C CA . VAL B 1 48 ? -22.532 -18.370 25.478 1.00 65.64 27 VAL B CA 1
ATOM 1018 C C . VAL B 1 48 ? -23.081 -17.543 26.634 1.00 67.05 27 VAL B C 1
ATOM 1019 O O . VAL B 1 48 ? -22.543 -17.575 27.749 1.00 70.75 27 VAL B O 1
ATOM 1023 N N . ALA B 1 49 ? -24.158 -16.790 26.391 1.00 69.70 28 ALA B N 1
ATOM 1024 C CA . ALA B 1 49 ? -24.716 -15.965 27.457 1.00 72.05 28 ALA B CA 1
ATOM 1025 C C . ALA B 1 49 ? -25.151 -16.815 28.644 1.00 76.43 28 ALA B C 1
ATOM 1026 O O . ALA B 1 49 ? -24.894 -16.458 29.800 1.00 76.18 28 ALA B O 1
ATOM 1028 N N . LYS B 1 50 ? -25.797 -17.953 28.381 1.00 78.61 29 LYS B N 1
ATOM 1029 C CA . LYS B 1 50 ? -26.257 -18.782 29.488 1.00 86.54 29 LYS B CA 1
ATOM 1030 C C . LYS B 1 50 ? -25.087 -19.461 30.192 1.00 81.55 29 LYS B C 1
ATOM 1031 O O . LYS B 1 50 ? -25.074 -19.572 31.424 1.00 84.25 29 LYS B O 1
ATOM 1037 N N . ALA B 1 51 ? -24.099 -19.929 29.424 1.00 77.68 30 ALA B N 1
ATOM 1038 C CA . ALA B 1 51 ? -22.955 -20.611 30.019 1.00 83.02 30 ALA B CA 1
ATOM 1039 C C . ALA B 1 51 ? -22.172 -19.683 30.936 1.00 84.00 30 ALA B C 1
ATOM 1040 O O . ALA B 1 51 ? -21.824 -20.054 32.064 1.00 86.14 30 ALA B O 1
ATOM 1042 N N . LEU B 1 52 ? -21.891 -18.466 30.477 1.00 73.96 31 LEU B N 1
ATOM 1043 C CA . LEU B 1 52 ? -21.128 -17.536 31.299 1.00 73.98 31 LEU B CA 1
ATOM 1044 C C . LEU B 1 52 ? -21.985 -16.799 32.317 1.00 80.19 31 LEU B C 1
ATOM 1045 O O . LEU B 1 52 ? -21.445 -16.027 33.119 1.00 81.91 31 LEU B O 1
ATOM 1050 N N . GLY B 1 53 ? -23.296 -17.001 32.297 1.00 80.97 32 GLY B N 1
ATOM 1051 C CA . GLY B 1 53 ? -24.161 -16.278 33.210 1.00 85.92 32 GLY B CA 1
ATOM 1052 C C . GLY B 1 53 ? -24.065 -14.773 33.100 1.00 88.57 32 GLY B C 1
ATOM 1053 O O . GLY B 1 53 ? -24.049 -14.079 34.123 1.00 82.72 32 GLY B O 1
ATOM 1054 N N . LYS B 1 54 ? -23.990 -14.250 31.890 1.00 83.43 33 LYS B N 1
ATOM 1055 C CA . LYS B 1 54 ? -23.924 -12.818 31.652 1.00 81.46 33 LYS B CA 1
ATOM 1056 C C . LYS B 1 54 ? -24.978 -12.433 30.628 1.00 84.20 33 LYS B C 1
ATOM 1057 O O . LYS B 1 54 ? -25.395 -13.258 29.807 1.00 83.42 33 LYS B O 1
ATOM 1063 N N . PRO B 1 55 ? -25.421 -11.176 30.639 1.00 78.89 34 PRO B N 1
ATOM 1064 C CA . PRO B 1 55 ? -26.481 -10.779 29.705 1.00 81.79 34 PRO B CA 1
ATOM 1065 C C . PRO B 1 55 ? -26.014 -10.919 28.270 1.00 77.00 34 PRO B C 1
ATOM 1066 O O . PRO B 1 55 ? -24.843 -10.703 27.948 1.00 74.64 34 PRO B O 1
ATOM 1070 N N . GLU B 1 56 ? -26.955 -11.281 27.399 1.00 75.14 35 GLU B N 1
ATOM 1071 C CA . GLU B 1 56 ? -26.620 -11.420 25.991 1.00 81.08 35 GLU B CA 1
ATOM 1072 C C . GLU B 1 56 ? -26.188 -10.091 25.392 1.00 74.90 35 GLU B C 1
ATOM 1073 O O . GLU B 1 56 ? -25.486 -10.078 24.376 1.00 67.03 35 GLU B O 1
ATOM 1079 N N . SER B 1 57 ? -26.593 -8.974 26.003 1.00 73.28 36 SER B N 1
ATOM 1080 C CA . SER B 1 57 ? -26.223 -7.661 25.490 1.00 71.64 36 SER B CA 1
ATOM 1081 C C . SER B 1 57 ? -24.724 -7.406 25.567 1.00 69.08 36 SER B C 1
ATOM 1082 O O . SER B 1 57 ? -24.229 -6.490 24.900 1.00 71.80 36 SER B O 1
ATOM 1085 N N . TYR B 1 58 ? -23.995 -8.173 26.375 1.00 63.74 37 TYR B N 1
ATOM 1086 C CA . TYR B 1 58 ? -22.549 -8.028 26.496 1.00 68.07 37 TYR B CA 1
ATOM 1087 C C . TYR B 1 58 ? -21.783 -9.154 25.804 1.00 66.01 37 TYR B C 1
ATOM 1088 O O . TYR B 1 58 ? -20.550 -9.205 25.899 1.00 64.66 37 TYR B O 1
ATOM 1097 N N . VAL B 1 59 ? -22.473 -10.051 25.097 1.00 60.93 38 VAL B N 1
ATOM 1098 C CA . VAL B 1 59 ? -21.845 -11.230 24.507 1.00 62.74 38 VAL B CA 1
ATOM 1099 C C . VAL B 1 59 ? -21.555 -10.943 23.044 1.00 56.34 38 VAL B C 1
ATOM 1100 O O . VAL B 1 59 ? -22.379 -10.348 22.339 1.00 57.93 38 VAL B O 1
ATOM 1104 N N . ALA B 1 60 ? -20.381 -11.370 22.584 1.00 49.68 39 ALA B N 1
ATOM 1105 C CA . ALA B 1 60 ? -19.982 -11.246 21.191 1.00 53.31 39 ALA B CA 1
ATOM 1106 C C . ALA B 1 60 ? -19.631 -12.607 20.608 1.00 46.33 39 ALA B C 1
ATOM 1107 O O . ALA B 1 60 ? -18.933 -13.409 21.238 1.00 53.11 39 ALA B O 1
ATOM 1109 N N . ILE B 1 61 ? -20.113 -12.847 19.391 1.00 46.97 40 ILE B N 1
ATOM 1110 C CA . ILE B 1 61 ? -19.832 -14.055 18.625 1.00 46.31 40 ILE B CA 1
ATOM 1111 C C . ILE B 1 61 ? -19.151 -13.613 17.335 1.00 44.68 40 ILE B C 1
ATOM 1112 O O . ILE B 1 61 ? -19.631 -12.694 16.661 1.00 45.78 40 ILE B O 1
ATOM 1117 N N . HIS B 1 62 ? -18.042 -14.267 16.987 1.00 42.59 41 HIS B N 1
ATOM 1118 C CA . HIS B 1 62 ? -17.271 -13.948 15.785 1.00 44.67 41 HIS B CA 1
ATOM 1119 C C . HIS B 1 62 ? -16.891 -15.249 15.096 1.00 40.90 41 HIS B C 1
ATOM 1120 O O . HIS B 1 62 ? -16.036 -15.986 15.594 1.00 39.65 41 HIS B O 1
ATOM 1127 N N . VAL B 1 63 ? -17.501 -15.523 13.947 1.00 42.26 42 VAL B N 1
ATOM 1128 C CA . VAL B 1 63 ? -17.177 -16.698 13.141 1.00 42.21 42 VAL B CA 1
ATOM 1129 C C . VAL B 1 63 ? -16.369 -16.255 11.925 1.00 45.28 42 VAL B C 1
ATOM 1130 O O . VAL B 1 63 ? -16.877 -15.534 11.058 1.00 48.73 42 VAL B O 1
ATOM 1134 N N . ASN B 1 64 ? -15.111 -16.695 11.869 1.00 39.73 43 ASN B N 1
ATOM 1135 C CA . ASN B 1 64 ? -14.162 -16.417 10.793 1.00 45.68 43 ASN B CA 1
ATOM 1136 C C . ASN B 1 64 ? -14.077 -17.693 9.956 1.00 45.81 43 ASN B C 1
ATOM 1137 O O . ASN B 1 64 ? -13.315 -18.622 10.252 1.00 47.14 43 ASN B O 1
ATOM 1142 N N . GLY B 1 65 ? -14.927 -17.754 8.929 1.00 47.44 44 GLY B N 1
ATOM 1143 C CA . GLY B 1 65 ? -15.033 -18.915 8.077 1.00 43.43 44 GLY B CA 1
ATOM 1144 C C . GLY B 1 65 ? -14.282 -18.780 6.761 1.00 48.72 44 GLY B C 1
ATOM 1145 O O . GLY B 1 65 ? -13.651 -17.772 6.454 1.00 46.24 44 GLY B O 1
ATOM 1146 N N . GLY B 1 66 ? -14.359 -19.851 5.977 1.00 44.66 45 GLY B N 1
ATOM 1147 C CA . GLY B 1 66 ? -13.641 -19.902 4.719 1.00 53.12 45 GLY B CA 1
ATOM 1148 C C . GLY B 1 66 ? -12.140 -19.830 4.866 1.00 50.85 45 GLY B C 1
ATOM 1149 O O . GLY B 1 66 ? -11.443 -19.441 3.926 1.00 50.14 45 GLY B O 1
ATOM 1150 N N . GLN B 1 67 ? -11.618 -20.199 6.027 1.00 48.67 46 GLN B N 1
ATOM 1151 C CA . GLN B 1 67 ? -10.190 -20.095 6.260 1.00 41.10 46 GLN B CA 1
ATOM 1152 C C . GLN B 1 67 ? -9.473 -21.320 5.709 1.00 41.88 46 GLN B C 1
ATOM 1153 O O . GLN B 1 67 ? -10.058 -22.391 5.536 1.00 43.31 46 GLN B O 1
ATOM 1159 N N . ALA B 1 68 ? -8.199 -21.129 5.385 1.00 42.09 47 ALA B N 1
ATOM 1160 C CA . ALA B 1 68 ? -7.321 -22.208 4.948 1.00 43.10 47 ALA B CA 1
ATOM 1161 C C . ALA B 1 68 ? -6.681 -22.797 6.198 1.00 43.67 47 ALA B C 1
ATOM 1162 O O . ALA B 1 68 ? -5.847 -22.146 6.834 1.00 41.64 47 ALA B O 1
ATOM 1164 N N . MET B 1 69 ? -7.085 -24.009 6.572 1.00 43.93 48 MET B N 1
ATOM 1165 C CA . MET B 1 69 ? -6.691 -24.570 7.854 1.00 44.62 48 MET B CA 1
ATOM 1166 C C . MET B 1 69 ? -6.190 -26.000 7.721 1.00 43.94 48 MET B C 1
ATOM 1167 O O . MET B 1 69 ? -6.623 -26.759 6.847 1.00 45.41 48 MET B O 1
ATOM 1172 N N . VAL B 1 70 ? -5.268 -26.352 8.616 1.00 47.56 49 VAL B N 1
ATOM 1173 C CA . VAL B 1 70 ? -4.849 -27.728 8.844 1.00 52.17 49 VAL B CA 1
ATOM 1174 C C . VAL B 1 70 ? -5.111 -28.051 10.307 1.00 46.38 49 VAL B C 1
ATOM 1175 O O . VAL B 1 70 ? -4.769 -27.259 11.193 1.00 45.26 49 VAL B O 1
ATOM 1179 N N . PHE B 1 71 ? -5.698 -29.215 10.560 1.00 55.85 50 PHE B N 1
ATOM 1180 C CA . PHE B 1 71 ? -6.040 -29.649 11.911 1.00 53.73 50 PHE B CA 1
ATOM 1181 C C . PHE B 1 71 ? -5.531 -31.077 12.060 1.00 52.23 50 PHE B C 1
ATOM 1182 O O . PHE B 1 71 ? -6.059 -31.996 11.427 1.00 54.05 50 PHE B O 1
ATOM 1190 N N . GLY B 1 72 ? -4.490 -31.259 12.867 1.00 53.41 51 GLY B N 1
ATOM 1191 C CA . GLY B 1 72 ? -3.918 -32.583 13.046 1.00 57.02 51 GLY B CA 1
ATOM 1192 C C . GLY B 1 72 ? -3.408 -33.211 11.771 1.00 58.37 51 GLY B C 1
ATOM 1193 O O . GLY B 1 72 ? -3.479 -34.436 11.616 1.00 64.39 51 GLY B O 1
ATOM 1194 N N . GLY B 1 73 ? -2.901 -32.401 10.846 1.00 56.53 52 GLY B N 1
ATOM 1195 C CA . GLY B 1 73 ? -2.350 -32.900 9.609 1.00 58.01 52 GLY B CA 1
ATOM 1196 C C . GLY B 1 73 ? -3.332 -33.036 8.470 1.00 57.50 52 GLY B C 1
ATOM 1197 O O . GLY B 1 73 ? -2.913 -33.363 7.352 1.00 58.75 52 GLY B O 1
ATOM 1198 N N . SER B 1 74 ? -4.613 -32.769 8.704 1.00 56.10 53 SER B N 1
ATOM 1199 C CA . SER B 1 74 ? -5.656 -32.922 7.702 1.00 60.74 53 SER B CA 1
ATOM 1200 C C . SER B 1 74 ? -6.330 -31.586 7.445 1.00 57.32 53 SER B C 1
ATOM 1201 O O . SER B 1 74 ? -6.507 -30.783 8.369 1.00 52.50 53 SER B O 1
ATOM 1204 N N . THR B 1 75 ? -6.720 -31.357 6.191 1.00 53.23 54 THR B N 1
ATOM 1205 C CA . THR B 1 75 ? -7.450 -30.153 5.824 1.00 56.38 54 THR B CA 1
ATOM 1206 C C . THR B 1 75 ? -8.961 -30.360 5.813 1.00 55.91 54 THR B C 1
ATOM 1207 O O . THR B 1 75 ? -9.692 -29.467 5.376 1.00 54.13 54 THR B O 1
ATOM 1211 N N . ASP B 1 76 ? -9.447 -31.513 6.278 1.00 57.60 55 ASP B N 1
ATOM 1212 C CA . ASP B 1 76 ? -10.881 -31.746 6.355 1.00 62.04 55 ASP B CA 1
ATOM 1213 C C . ASP B 1 76 ? -11.538 -30.732 7.291 1.00 55.61 55 ASP B C 1
ATOM 1214 O O . ASP B 1 76 ? -10.869 -30.094 8.110 1.00 56.87 55 ASP B O 1
ATOM 1219 N N . PRO B 1 77 ? -12.852 -30.552 7.164 1.00 54.86 56 PRO B N 1
ATOM 1220 C CA . PRO B 1 77 ? -13.550 -29.548 7.981 1.00 53.34 56 PRO B CA 1
ATOM 1221 C C . PRO B 1 77 ? -13.186 -29.641 9.457 1.00 52.62 56 PRO B C 1
ATOM 1222 O O . PRO B 1 77 ? -13.126 -30.725 10.041 1.00 54.90 56 PRO B O 1
ATOM 1226 N N . CYS B 1 78 ? -12.946 -28.479 10.061 1.00 49.85 57 CYS B N 1
ATOM 1227 C CA . CYS B 1 78 ? -12.499 -28.399 11.445 1.00 49.25 57 CYS B CA 1
ATOM 1228 C C . CYS B 1 78 ? -12.850 -27.022 11.991 1.00 48.25 57 CYS B C 1
ATOM 1229 O O . CYS B 1 78 ? -13.203 -26.109 11.243 1.00 45.75 57 CYS B O 1
ATOM 1232 N N . ALA B 1 79 ? -12.734 -26.878 13.311 1.00 47.74 58 ALA B N 1
ATOM 1233 C CA . ALA B 1 79 ? -12.956 -25.590 13.959 1.00 44.98 58 ALA B CA 1
ATOM 1234 C C . ALA B 1 79 ? -12.020 -25.436 15.149 1.00 44.51 58 ALA B C 1
ATOM 1235 O O . ALA B 1 79 ? -11.906 -26.348 15.975 1.00 45.91 58 ALA B O 1
ATOM 1237 N N . VAL B 1 80 ? -11.350 -24.288 15.220 1.00 42.14 59 VAL B N 1
ATOM 1238 C CA . VAL B 1 80 ? -10.476 -23.922 16.331 1.00 36.41 59 VAL B CA 1
ATOM 1239 C C . VAL B 1 80 ? -11.023 -22.635 16.931 1.00 40.14 59 VAL B C 1
ATOM 1240 O O . VAL B 1 80 ? -11.135 -21.616 16.238 1.00 38.89 59 VAL B O 1
ATOM 1244 N N . CYS B 1 81 ? -11.386 -22.685 18.208 1.00 43.93 60 CYS B N 1
ATOM 1245 C CA . CYS B 1 81 ? -12.184 -21.640 18.821 1.00 37.50 60 CYS B CA 1
ATOM 1246 C C . CYS B 1 81 ? -11.574 -21.187 20.143 1.00 37.17 60 CYS B C 1
ATOM 1247 O O . CYS B 1 81 ? -10.854 -21.930 20.819 1.00 35.37 60 CYS B O 1
ATOM 1250 N N . VAL B 1 82 ? -11.930 -19.964 20.529 1.00 36.42 61 VAL B N 1
ATOM 1251 C CA . VAL B 1 82 ? -11.559 -19.399 21.821 1.00 36.84 61 VAL B CA 1
ATOM 1252 C C . VAL B 1 82 ? -12.784 -18.726 22.426 1.00 36.91 61 VAL B C 1
ATOM 1253 O O . VAL B 1 82 ? -13.411 -17.879 21.783 1.00 42.16 61 VAL B O 1
ATOM 1257 N N . LEU B 1 83 ? -13.109 -19.083 23.665 1.00 43.37 62 LEU B N 1
ATOM 1258 C CA . LEU B 1 83 ? -14.086 -18.352 24.468 1.00 38.84 62 LEU B CA 1
ATOM 1259 C C . LEU B 1 83 ? -13.314 -17.525 25.492 1.00 41.86 62 LEU B C 1
ATOM 1260 O O . LEU B 1 83 ? -12.766 -18.071 26.455 1.00 35.30 62 LEU B O 1
ATOM 1265 N N . LYS B 1 84 ? -13.258 -16.213 25.277 1.00 38.89 63 LYS B N 1
ATOM 1266 C CA . LYS B 1 84 ? -12.470 -15.312 26.106 1.00 42.63 63 LYS B CA 1
ATOM 1267 C C . LYS B 1 84 ? -13.378 -14.510 27.025 1.00 45.20 63 LYS B C 1
ATOM 1268 O O . LYS B 1 84 ? -14.369 -13.928 26.574 1.00 45.53 63 LYS B O 1
ATOM 1274 N N . SER B 1 85 ? -13.016 -14.449 28.303 1.00 43.90 64 SER B N 1
ATOM 1275 C CA . SER B 1 85 ? -13.727 -13.628 29.270 1.00 46.12 64 SER B CA 1
ATOM 1276 C C . SER B 1 85 ? -12.702 -12.958 30.166 1.00 49.43 64 SER B C 1
ATOM 1277 O O . SER B 1 85 ? -11.621 -13.498 30.402 1.00 49.26 64 SER B O 1
ATOM 1280 N N . ILE B 1 86 ? -13.063 -11.786 30.674 1.00 45.82 65 ILE B N 1
ATOM 1281 C CA . ILE B 1 86 ? -12.210 -10.996 31.549 1.00 53.04 65 ILE B CA 1
ATOM 1282 C C . ILE B 1 86 ? -12.760 -11.131 32.963 1.00 48.32 65 ILE B C 1
ATOM 1283 O O . ILE B 1 86 ? -13.914 -10.767 33.227 1.00 52.95 65 ILE B O 1
ATOM 1288 N N . GLY B 1 87 ? -11.955 -11.690 33.859 1.00 69.40 66 GLY B N 1
ATOM 1289 C CA . GLY B 1 87 ? -12.377 -11.900 35.230 1.00 70.20 66 GLY B CA 1
ATOM 1290 C C . GLY B 1 87 ? -13.142 -13.190 35.438 1.00 76.09 66 GLY B C 1
ATOM 1291 O O . GLY B 1 87 ? -13.463 -13.558 36.568 1.00 90.91 66 GLY B O 1
ATOM 1292 N N . VAL B 1 93 ? -17.182 -25.768 35.859 1.00 107.96 72 VAL B N 1
ATOM 1293 C CA . VAL B 1 93 ? -18.139 -24.851 35.259 1.00 118.92 72 VAL B CA 1
ATOM 1294 C C . VAL B 1 93 ? -18.095 -24.974 33.739 1.00 126.27 72 VAL B C 1
ATOM 1295 O O . VAL B 1 93 ? -19.126 -25.135 33.083 1.00 127.18 72 VAL B O 1
ATOM 1299 N N . ASN B 1 94 ? -16.885 -24.893 33.184 1.00 131.88 73 ASN B N 1
ATOM 1300 C CA . ASN B 1 94 ? -16.704 -24.928 31.740 1.00 131.75 73 ASN B CA 1
ATOM 1301 C C . ASN B 1 94 ? -16.788 -26.332 31.161 1.00 136.90 73 ASN B C 1
ATOM 1302 O O . ASN B 1 94 ? -16.752 -26.476 29.937 1.00 131.19 73 ASN B O 1
ATOM 1307 N N . ASN B 1 95 ? -16.892 -27.366 31.995 1.00 139.45 74 ASN B N 1
ATOM 1308 C CA . ASN B 1 95 ? -16.976 -28.727 31.474 1.00 141.78 74 ASN B CA 1
ATOM 1309 C C . ASN B 1 95 ? -18.351 -29.012 30.880 1.00 139.83 74 ASN B C 1
ATOM 1310 O O . ASN B 1 95 ? -18.456 -29.550 29.772 1.00 135.92 74 ASN B O 1
ATOM 1315 N N . SER B 1 96 ? -19.416 -28.648 31.596 1.00 138.41 75 SER B N 1
ATOM 1316 C CA . SER B 1 96 ? -20.763 -28.880 31.084 1.00 131.45 75 SER B CA 1
ATOM 1317 C C . SER B 1 96 ? -21.056 -27.993 29.881 1.00 129.38 75 SER B C 1
ATOM 1318 O O . SER B 1 96 ? -21.633 -28.454 28.889 1.00 120.43 75 SER B O 1
ATOM 1321 N N . HIS B 1 97 ? -20.676 -26.715 29.953 1.00 129.86 76 HIS B N 1
ATOM 1322 C CA . HIS B 1 97 ? -20.939 -25.802 28.846 1.00 122.95 76 HIS B CA 1
ATOM 1323 C C . HIS B 1 97 ? -20.051 -26.106 27.646 1.00 118.30 76 HIS B C 1
ATOM 1324 O O . HIS B 1 97 ? -20.433 -25.828 26.501 1.00 106.11 76 HIS B O 1
ATOM 1331 N N . SER B 1 98 ? -18.870 -26.677 27.885 1.00 123.22 77 SER B N 1
ATOM 1332 C CA . SER B 1 98 ? -18.007 -27.073 26.780 1.00 116.88 77 SER B CA 1
ATOM 1333 C C . SER B 1 98 ? -18.698 -28.093 25.887 1.00 111.96 77 SER B C 1
ATOM 1334 O O . SER B 1 98 ? -18.620 -28.003 24.658 1.00 101.52 77 SER B O 1
ATOM 1337 N N . GLU B 1 99 ? -19.356 -29.087 26.485 1.00 117.59 78 GLU B N 1
ATOM 1338 C CA . GLU B 1 99 ? -20.058 -30.087 25.691 1.00 111.55 78 GLU B CA 1
ATOM 1339 C C . GLU B 1 99 ? -21.219 -29.468 24.923 1.00 104.34 78 GLU B C 1
ATOM 1340 O O . GLU B 1 99 ? -21.510 -29.874 23.793 1.00 100.38 78 GLU B O 1
ATOM 1346 N N . LYS B 1 100 ? -21.889 -28.476 25.511 1.00 100.83 79 LYS B N 1
ATOM 1347 C CA . LYS B 1 100 ? -22.944 -27.782 24.779 1.00 91.97 79 LYS B CA 1
ATOM 1348 C C . LYS B 1 100 ? -22.381 -27.050 23.565 1.00 90.58 79 LYS B C 1
ATOM 1349 O O . LYS B 1 100 ? -22.960 -27.103 22.473 1.00 85.34 79 LYS B O 1
ATOM 1355 N N . LEU B 1 101 ? -21.235 -26.386 23.728 1.00 89.25 80 LEU B N 1
ATOM 1356 C CA . LEU B 1 101 ? -20.628 -25.690 22.597 1.00 82.49 80 LEU B CA 1
ATOM 1357 C C . LEU B 1 101 ? -20.134 -26.673 21.542 1.00 79.64 80 LEU B C 1
ATOM 1358 O O . LEU B 1 101 ? -20.259 -26.415 20.338 1.00 85.08 80 LEU B O 1
ATOM 1363 N N . PHE B 1 102 ? -19.562 -27.803 21.972 1.00 81.22 81 PHE B N 1
ATOM 1364 C CA . PHE B 1 102 ? -19.124 -28.820 21.020 1.00 81.98 81 PHE B CA 1
ATOM 1365 C C . PHE B 1 102 ? -20.306 -29.387 20.245 1.00 80.48 81 PHE B C 1
ATOM 1366 O O . PHE B 1 102 ? -20.226 -29.579 19.025 1.00 77.55 81 PHE B O 1
ATOM 1374 N N . LYS B 1 103 ? -21.404 -29.690 20.940 1.00 84.36 82 LYS B N 1
ATOM 1375 C CA . LYS B 1 103 ? -22.592 -30.175 20.253 1.00 83.36 82 LYS B CA 1
ATOM 1376 C C . LYS B 1 103 ? -23.115 -29.131 19.277 1.00 81.47 82 LYS B C 1
ATOM 1377 O O . LYS B 1 103 ? -23.551 -29.468 18.174 1.00 82.44 82 LYS B O 1
ATOM 1383 N N . LEU B 1 104 ? -23.096 -27.858 19.677 1.00 79.51 83 LEU B N 1
ATOM 1384 C CA . LEU B 1 104 ? -23.530 -26.788 18.784 1.00 76.95 83 LEU B CA 1
ATOM 1385 C C . LEU B 1 104 ? -22.688 -26.772 17.518 1.00 79.65 83 LEU B C 1
ATOM 1386 O O . LEU B 1 104 ? -23.219 -26.749 16.402 1.00 76.15 83 LEU B O 1
ATOM 1391 N N . LEU B 1 105 ? -21.366 -26.777 17.674 1.00 75.15 84 LEU B N 1
ATOM 1392 C CA . LEU B 1 105 ? -20.486 -26.788 16.512 1.00 75.94 84 LEU B CA 1
ATOM 1393 C C . LEU B 1 105 ? -20.769 -27.995 15.625 1.00 78.73 84 LEU B C 1
ATOM 1394 O O . LEU B 1 105 ? -20.922 -27.866 14.404 1.00 77.24 84 LEU B O 1
ATOM 1399 N N . ALA B 1 106 ? -20.821 -29.187 16.224 1.00 83.01 85 ALA B N 1
ATOM 1400 C CA . ALA B 1 106 ? -20.947 -30.411 15.440 1.00 84.18 85 ALA B CA 1
ATOM 1401 C C . ALA B 1 106 ? -22.287 -30.471 14.715 1.00 86.58 85 ALA B C 1
ATOM 1402 O O . ALA B 1 106 ? -22.344 -30.808 13.527 1.00 88.15 85 ALA B O 1
ATOM 1404 N N . ASP B 1 107 ? -23.379 -30.140 15.407 1.00 82.53 86 ASP B N 1
ATOM 1405 C CA . ASP B 1 107 ? -24.704 -30.292 14.818 1.00 86.89 86 ASP B CA 1
ATOM 1406 C C . ASP B 1 107 ? -25.030 -29.159 13.852 1.00 90.17 86 ASP B C 1
ATOM 1407 O O . ASP B 1 107 ? -25.602 -29.403 12.784 1.00 90.75 86 ASP B O 1
ATOM 1412 N N . GLU B 1 108 ? -24.681 -27.918 14.198 1.00 87.12 87 GLU B N 1
ATOM 1413 C CA . GLU B 1 108 ? -25.091 -26.795 13.361 1.00 87.01 87 GLU B CA 1
ATOM 1414 C C . GLU B 1 108 ? -24.125 -26.552 12.208 1.00 80.47 87 GLU B C 1
ATOM 1415 O O . GLU B 1 108 ? -24.559 -26.326 11.073 1.00 76.30 87 GLU B O 1
ATOM 1421 N N . LEU B 1 109 ? -22.820 -26.590 12.465 1.00 75.97 88 LEU B N 1
ATOM 1422 C CA . LEU B 1 109 ? -21.849 -26.379 11.399 1.00 76.10 88 LEU B CA 1
ATOM 1423 C C . LEU B 1 109 ? -21.425 -27.678 10.728 1.00 76.98 88 LEU B C 1
ATOM 1424 O O . LEU B 1 109 ? -20.692 -27.635 9.734 1.00 72.67 88 LEU B O 1
ATOM 1429 N N . LYS B 1 110 ? -21.863 -28.824 11.249 1.00 74.41 89 LYS B N 1
ATOM 1430 C CA . LYS B 1 110 ? -21.578 -30.118 10.635 1.00 73.40 89 LYS B CA 1
ATOM 1431 C C . LYS B 1 110 ? -20.075 -30.383 10.605 1.00 70.00 89 LYS B C 1
ATOM 1432 O O . LYS B 1 110 ? -19.528 -30.861 9.608 1.00 78.91 89 LYS B O 1
ATOM 1438 N N . ILE B 1 111 ? -19.412 -30.076 11.710 1.00 75.97 90 ILE B N 1
ATOM 1439 C CA . ILE B 1 111 ? -17.994 -30.355 11.919 1.00 65.76 90 ILE B CA 1
ATOM 1440 C C . ILE B 1 111 ? -17.889 -31.528 12.892 1.00 68.28 90 ILE B C 1
ATOM 1441 O O . ILE B 1 111 ? -18.495 -31.477 13.963 1.00 73.41 90 ILE B O 1
ATOM 1446 N N . PRO B 1 112 ? -17.156 -32.586 12.557 1.00 66.07 91 PRO B N 1
ATOM 1447 C CA . PRO B 1 112 ? -17.003 -33.692 13.516 1.00 63.15 91 PRO B CA 1
ATOM 1448 C C . PRO B 1 112 ? -16.424 -33.200 14.834 1.00 61.43 91 PRO B C 1
ATOM 1449 O O . PRO B 1 112 ? -15.526 -32.357 14.858 1.00 60.74 91 PRO B O 1
ATOM 1453 N N . LYS B 1 113 ? -16.944 -33.739 15.941 1.00 63.83 92 LYS B N 1
ATOM 1454 C CA . LYS B 1 113 ? -16.512 -33.250 17.247 1.00 61.15 92 LYS B CA 1
ATOM 1455 C C . LYS B 1 113 ? -15.015 -33.458 17.449 1.00 60.19 92 LYS B C 1
ATOM 1456 O O . LYS B 1 113 ? -14.342 -32.618 18.058 1.00 58.70 92 LYS B O 1
ATOM 1462 N N . ASN B 1 114 ? -14.472 -34.566 16.941 1.00 62.99 93 ASN B N 1
ATOM 1463 C CA . ASN B 1 114 ? -13.044 -34.822 17.095 1.00 73.18 93 ASN B CA 1
ATOM 1464 C C . ASN B 1 114 ? -12.186 -33.847 16.299 1.00 71.68 93 ASN B C 1
ATOM 1465 O O . ASN B 1 114 ? -10.958 -33.905 16.407 1.00 70.09 93 ASN B O 1
ATOM 1470 N N . ARG B 1 115 ? -12.790 -32.953 15.514 1.00 62.93 94 ARG B N 1
ATOM 1471 C CA . ARG B 1 115 ? -12.061 -31.897 14.821 1.00 65.96 94 ARG B CA 1
ATOM 1472 C C . ARG B 1 115 ? -12.532 -30.516 15.255 1.00 59.54 94 ARG B C 1
ATOM 1473 O O . ARG B 1 115 ? -12.347 -29.538 14.523 1.00 57.69 94 ARG B O 1
ATOM 1481 N N . CYS B 1 116 ? -13.159 -30.428 16.424 1.00 55.61 95 CYS B N 1
ATOM 1482 C CA . CYS B 1 116 ? -13.459 -29.168 17.090 1.00 54.08 95 CYS B CA 1
ATOM 1483 C C . CYS B 1 116 ? -12.544 -29.030 18.299 1.00 56.20 95 CYS B C 1
ATOM 1484 O O . CYS B 1 116 ? -12.387 -29.985 19.063 1.00 55.13 95 CYS B O 1
ATOM 1487 N N . TYR B 1 117 ? -11.933 -27.859 18.461 1.00 53.24 96 TYR B N 1
ATOM 1488 C CA . TYR B 1 117 ? -11.017 -27.569 19.557 1.00 50.34 96 TYR B CA 1
ATOM 1489 C C . TYR B 1 117 ? -11.429 -26.223 20.130 1.00 49.13 96 TYR B C 1
ATOM 1490 O O . TYR B 1 117 ? -11.660 -25.274 19.374 1.00 48.86 96 TYR B O 1
ATOM 1499 N N . ILE B 1 118 ? -11.565 -26.149 21.450 1.00 53.34 97 ILE B N 1
ATOM 1500 C CA . ILE B 1 118 ? -11.993 -24.925 22.115 1.00 48.20 97 ILE B CA 1
ATOM 1501 C C . ILE B 1 118 ? -11.056 -24.636 23.279 1.00 47.33 97 ILE B C 1
ATOM 1502 O O . ILE B 1 118 ? -10.823 -25.504 24.127 1.00 48.15 97 ILE B O 1
ATOM 1507 N N . GLU B 1 119 ? -10.541 -23.412 23.334 1.00 46.05 98 GLU B N 1
ATOM 1508 C CA . GLU B 1 119 ? -9.813 -22.927 24.498 1.00 46.79 98 GLU B CA 1
ATOM 1509 C C . GLU B 1 119 ? -10.685 -21.941 25.263 1.00 47.14 98 GLU B C 1
ATOM 1510 O O . GLU B 1 119 ? -11.163 -20.960 24.688 1.00 45.44 98 GLU B O 1
ATOM 1516 N N . PHE B 1 120 ? -10.877 -22.190 26.556 1.00 46.43 99 PHE B N 1
ATOM 1517 C CA . PHE B 1 120 ? -11.551 -21.251 27.442 1.00 47.10 99 PHE B CA 1
ATOM 1518 C C . PHE B 1 120 ? -10.475 -20.423 28.132 1.00 45.86 99 PHE B C 1
ATOM 1519 O O . PHE B 1 120 ? -9.657 -20.963 28.886 1.00 45.87 99 PHE B O 1
ATOM 1527 N N . VAL B 1 121 ? -10.472 -19.121 27.863 1.00 45.12 100 VAL B N 1
ATOM 1528 C CA . VAL B 1 121 ? -9.422 -18.217 28.313 1.00 43.89 100 VAL B CA 1
ATOM 1529 C C . VAL B 1 121 ? -10.055 -17.211 29.261 1.00 44.94 100 VAL B C 1
ATOM 1530 O O . VAL B 1 121 ? -11.019 -16.525 28.894 1.00 45.95 100 VAL B O 1
ATOM 1534 N N . ASN B 1 122 ? -9.530 -17.141 30.482 1.00 45.13 101 ASN B N 1
ATOM 1535 C CA . ASN B 1 122 ? -9.958 -16.177 31.488 1.00 46.38 101 ASN B CA 1
ATOM 1536 C C . ASN B 1 122 ? -8.784 -15.231 31.700 1.00 44.83 101 ASN B C 1
ATOM 1537 O O . ASN B 1 122 ? -7.705 -15.653 32.130 1.00 43.94 101 ASN B O 1
ATOM 1542 N N . ILE B 1 123 ? -8.975 -13.983 31.314 1.00 44.80 102 ILE B N 1
ATOM 1543 C CA . ILE B 1 123 ? -7.935 -12.965 31.330 1.00 43.59 102 ILE B CA 1
ATOM 1544 C C . ILE B 1 123 ? -7.977 -12.232 32.662 1.00 44.73 102 ILE B C 1
ATOM 1545 O O . ILE B 1 123 ? -9.053 -11.985 33.222 1.00 46.87 102 ILE B O 1
ATOM 1550 N N . ASP B 1 124 ? -6.802 -11.890 33.180 1.00 53.68 103 ASP B N 1
ATOM 1551 C CA . ASP B 1 124 ? -6.698 -11.056 34.376 1.00 50.24 103 ASP B CA 1
ATOM 1552 C C . ASP B 1 124 ? -7.526 -11.631 35.523 1.00 49.53 103 ASP B C 1
ATOM 1553 O O . ASP B 1 124 ? -8.285 -10.922 36.191 1.00 49.30 103 ASP B O 1
ATOM 1558 N N . ALA B 1 125 ? -7.398 -12.939 35.738 1.00 49.55 104 ALA B N 1
ATOM 1559 C CA . ALA B 1 125 ? -8.212 -13.619 36.736 1.00 50.76 104 ALA B CA 1
ATOM 1560 C C . ALA B 1 125 ? -7.371 -14.497 37.648 1.00 46.77 104 ALA B C 1
ATOM 1561 O O . ALA B 1 125 ? -7.876 -15.473 38.205 1.00 47.31 104 ALA B O 1
ATOM 1563 N N . SER B 1 126 ? -6.097 -14.160 37.835 1.00 44.27 105 SER B N 1
ATOM 1564 C CA . SER B 1 126 ? -5.246 -15.053 38.611 1.00 42.56 105 SER B CA 1
ATOM 1565 C C . SER B 1 126 ? -5.498 -14.949 40.114 1.00 40.54 105 SER B C 1
ATOM 1566 O O . SER B 1 126 ? -5.305 -15.938 40.838 1.00 40.18 105 SER B O 1
ATOM 1569 N N . THR B 1 127 ? -5.898 -13.774 40.602 1.00 39.56 106 THR B N 1
ATOM 1570 C CA . THR B 1 127 ? -5.893 -13.487 42.031 1.00 37.72 106 THR B CA 1
ATOM 1571 C C . THR B 1 127 ? -7.256 -12.991 42.491 1.00 42.17 106 THR B C 1
ATOM 1572 O O . THR B 1 127 ? -7.827 -12.072 41.892 1.00 43.89 106 THR B O 1
ATOM 1576 N N . MET B 1 128 ? -7.757 -13.597 43.564 1.00 38.73 107 MET B N 1
ATOM 1577 C CA . MET B 1 128 ? -8.936 -13.134 44.281 1.00 41.67 107 MET B CA 1
ATOM 1578 C C . MET B 1 128 ? -8.527 -12.837 45.721 1.00 37.97 107 MET B C 1
ATOM 1579 O O . MET B 1 128 ? -7.917 -13.685 46.383 1.00 37.06 107 MET B O 1
ATOM 1584 N N . ALA B 1 129 ? -8.859 -11.643 46.206 1.00 43.06 108 ALA B N 1
ATOM 1585 C CA . ALA B 1 129 ? -8.469 -11.203 47.539 1.00 42.54 108 ALA B CA 1
ATOM 1586 C C . ALA B 1 129 ? -9.705 -11.040 48.412 1.00 45.78 108 ALA B C 1
ATOM 1587 O O . ALA B 1 129 ? -10.726 -10.509 47.963 1.00 44.74 108 ALA B O 1
ATOM 1589 N N . PHE B 1 130 ? -9.605 -11.490 49.661 1.00 39.93 109 PHE B N 1
ATOM 1590 C CA . PHE B 1 130 ? -10.712 -11.397 50.599 1.00 48.86 109 PHE B CA 1
ATOM 1591 C C . PHE B 1 130 ? -10.242 -10.902 51.958 1.00 43.58 109 PHE B C 1
ATOM 1592 O O . PHE B 1 130 ? -9.123 -11.184 52.398 1.00 38.35 109 PHE B O 1
ATOM 1600 N N . ASN B 1 131 ? -11.115 -10.131 52.599 1.00 51.67 110 ASN B N 1
ATOM 1601 C CA . ASN B 1 131 ? -10.989 -9.777 54.003 1.00 58.99 110 ASN B CA 1
ATOM 1602 C C . ASN B 1 131 ? -11.999 -10.601 54.796 1.00 59.49 110 ASN B C 1
ATOM 1603 O O . ASN B 1 131 ? -13.139 -10.790 54.358 1.00 67.01 110 ASN B O 1
ATOM 1608 N N . GLY B 1 132 ? -11.573 -11.078 55.973 1.00 54.33 111 GLY B N 1
ATOM 1609 C CA . GLY B 1 132 ? -12.409 -11.988 56.750 1.00 59.02 111 GLY B CA 1
ATOM 1610 C C . GLY B 1 132 ? -13.819 -11.486 56.995 1.00 75.31 111 GLY B C 1
ATOM 1611 O O . GLY B 1 132 ? -14.735 -12.279 57.242 1.00 82.75 111 GLY B O 1
ATOM 1612 N N . SER B 1 133 ? -14.015 -10.174 56.978 1.00 96.85 112 SER B N 1
ATOM 1613 C CA . SER B 1 133 ? -15.341 -9.598 57.188 1.00 97.18 112 SER B CA 1
ATOM 1614 C C . SER B 1 133 ? -16.368 -10.198 56.234 1.00 103.01 112 SER B C 1
ATOM 1615 O O . SER B 1 133 ? -16.271 -10.032 55.020 1.00 103.71 112 SER B O 1
ATOM 1618 N N . SER C 1 21 ? -4.117 -30.166 24.556 1.00 57.85 0 SER C N 1
ATOM 1619 C CA . SER C 1 21 ? -3.778 -28.804 24.053 1.00 57.51 0 SER C CA 1
ATOM 1620 C C . SER C 1 21 ? -3.241 -28.914 22.632 1.00 52.07 0 SER C C 1
ATOM 1621 O O . SER C 1 21 ? -2.573 -29.892 22.290 1.00 56.15 0 SER C O 1
ATOM 1624 N N . MET C 1 22 ? -3.509 -27.906 21.811 1.00 48.89 1 MET C N 1
ATOM 1625 C CA . MET C 1 22 ? -3.050 -27.898 20.424 1.00 52.25 1 MET C CA 1
ATOM 1626 C C . MET C 1 22 ? -2.277 -26.622 20.121 1.00 47.53 1 MET C C 1
ATOM 1627 O O . MET C 1 22 ? -2.888 -25.534 20.065 1.00 45.42 1 MET C O 1
ATOM 1632 N N . PRO C 1 23 ? -0.964 -26.697 19.896 1.00 44.90 2 PRO C N 1
ATOM 1633 C CA . PRO C 1 23 ? -0.243 -25.517 19.395 1.00 46.68 2 PRO C CA 1
ATOM 1634 C C . PRO C 1 23 ? -0.852 -25.058 18.079 1.00 40.00 2 PRO C C 1
ATOM 1635 O O . PRO C 1 23 ? -1.282 -25.874 17.261 1.00 43.23 2 PRO C O 1
ATOM 1639 N N . ALA C 1 24 ? -0.905 -23.743 17.882 1.00 37.89 3 ALA C N 1
ATOM 1640 C CA . ALA C 1 24 ? -1.596 -23.169 16.735 1.00 35.66 3 ALA C CA 1
ATOM 1641 C C . ALA C 1 24 ? -0.742 -22.091 16.091 1.00 40.09 3 ALA C C 1
ATOM 1642 O O . ALA C 1 24 ? -0.291 -21.160 16.762 1.00 39.75 3 ALA C O 1
ATOM 1644 N N . PHE C 1 25 ? -0.546 -22.210 14.784 1.00 33.24 4 PHE C N 1
ATOM 1645 C CA . PHE C 1 25 ? 0.179 -21.222 13.995 1.00 35.93 4 PHE C CA 1
ATOM 1646 C C . PHE C 1 25 ? -0.850 -20.466 13.153 1.00 36.49 4 PHE C C 1
ATOM 1647 O O . PHE C 1 25 ? -1.501 -21.050 12.277 1.00 37.20 4 PHE C O 1
ATOM 1655 N N . THR C 1 26 ? -1.017 -19.176 13.442 1.00 37.11 5 THR C N 1
ATOM 1656 C CA . THR C 1 26 ? -1.949 -18.311 12.734 1.00 35.56 5 THR C CA 1
ATOM 1657 C C . THR C 1 26 ? -1.156 -17.336 11.881 1.00 36.78 5 THR C C 1
ATOM 1658 O O . THR C 1 26 ? -0.235 -16.677 12.380 1.00 33.53 5 THR C O 1
ATOM 1662 N N . ILE C 1 27 ? -1.515 -17.262 10.603 1.00 35.76 6 ILE C N 1
ATOM 1663 C CA . ILE C 1 27 ? -0.896 -16.368 9.637 1.00 37.75 6 ILE C CA 1
ATOM 1664 C C . ILE C 1 27 ? -1.984 -15.420 9.148 1.00 33.93 6 ILE C C 1
ATOM 1665 O O . ILE C 1 27 ? -2.995 -15.863 8.589 1.00 34.60 6 ILE C O 1
ATOM 1670 N N . ASN C 1 28 ? -1.796 -14.125 9.371 1.00 31.16 7 ASN C N 1
ATOM 1671 C CA . ASN C 1 28 ? -2.661 -13.095 8.813 1.00 32.01 7 ASN C CA 1
ATOM 1672 C C . ASN C 1 28 ? -1.889 -12.403 7.700 1.00 27.60 7 ASN C C 1
ATOM 1673 O O . ASN C 1 28 ? -0.785 -11.903 7.936 1.00 30.88 7 ASN C O 1
ATOM 1678 N N . THR C 1 29 ? -2.443 -12.395 6.488 1.00 31.40 8 THR C N 1
ATOM 1679 C CA . THR C 1 29 ? -1.700 -11.837 5.368 1.00 29.77 8 THR C CA 1
ATOM 1680 C C . THR C 1 29 ? -2.658 -11.203 4.375 1.00 28.67 8 THR C C 1
ATOM 1681 O O . THR C 1 29 ? -3.833 -11.565 4.307 1.00 30.65 8 THR C O 1
ATOM 1685 N N . ASN C 1 30 ? -2.145 -10.216 3.645 1.00 30.64 9 ASN C N 1
ATOM 1686 C CA . ASN C 1 30 ? -2.856 -9.560 2.562 1.00 31.80 9 ASN C CA 1
ATOM 1687 C C . ASN C 1 30 ? -2.538 -10.199 1.216 1.00 32.07 9 ASN C C 1
ATOM 1688 O O . ASN C 1 30 ? -2.971 -9.689 0.182 1.00 34.35 9 ASN C O 1
ATOM 1693 N N . ILE C 1 31 ? -1.791 -11.300 1.212 1.00 34.35 10 ILE C N 1
ATOM 1694 C CA . ILE C 1 31 ? -1.654 -12.088 -0.016 1.00 34.72 10 ILE C CA 1
ATOM 1695 C C . ILE C 1 31 ? -3.028 -12.636 -0.375 1.00 41.06 10 ILE C C 1
ATOM 1696 O O . ILE C 1 31 ? -3.772 -13.061 0.532 1.00 38.27 10 ILE C O 1
ATOM 1701 N N . PRO C 1 32 ? -3.433 -12.671 -1.645 1.00 36.74 11 PRO C N 1
ATOM 1702 C CA . PRO C 1 32 ? -4.733 -13.283 -1.954 1.00 40.14 11 PRO C CA 1
ATOM 1703 C C . PRO C 1 32 ? -4.734 -14.717 -1.455 1.00 42.39 11 PRO C C 1
ATOM 1704 O O . PRO C 1 32 ? -3.729 -15.426 -1.551 1.00 43.64 11 PRO C O 1
ATOM 1708 N N . GLN C 1 33 ? -5.875 -15.155 -0.928 1.00 40.18 12 GLN C N 1
ATOM 1709 C CA . GLN C 1 33 ? -5.910 -16.505 -0.387 1.00 44.93 12 GLN C CA 1
ATOM 1710 C C . GLN C 1 33 ? -5.722 -17.570 -1.453 1.00 55.76 12 GLN C C 1
ATOM 1711 O O . GLN C 1 33 ? -5.383 -18.709 -1.116 1.00 55.22 12 GLN C O 1
ATOM 1717 N N . SER C 1 34 ? -5.937 -17.236 -2.726 1.00 54.33 13 SER C N 1
ATOM 1718 C CA . SER C 1 34 ? -5.719 -18.217 -3.779 1.00 58.47 13 SER C CA 1
ATOM 1719 C C . SER C 1 34 ? -4.259 -18.625 -3.880 1.00 54.05 13 SER C C 1
ATOM 1720 O O . SER C 1 34 ? -3.958 -19.675 -4.460 1.00 56.22 13 SER C O 1
ATOM 1723 N N . ASN C 1 35 ? -3.353 -17.850 -3.290 1.00 48.21 14 ASN C N 1
ATOM 1724 C CA . ASN C 1 35 ? -1.932 -18.161 -3.321 1.00 50.78 14 ASN C CA 1
ATOM 1725 C C . ASN C 1 35 ? -1.506 -19.041 -2.156 1.00 48.63 14 ASN C C 1
ATOM 1726 O O . ASN C 1 35 ? -0.306 -19.282 -1.978 1.00 52.56 14 ASN C O 1
ATOM 1731 N N . VAL C 1 36 ? -2.456 -19.516 -1.359 1.00 47.87 15 VAL C N 1
ATOM 1732 C CA . VAL C 1 36 ? -2.185 -20.379 -0.217 1.00 44.53 15 VAL C CA 1
ATOM 1733 C C . VAL C 1 36 ? -2.652 -21.785 -0.582 1.00 53.25 15 VAL C C 1
ATOM 1734 O O . VAL C 1 36 ? -3.854 -22.072 -0.579 1.00 57.97 15 VAL C O 1
ATOM 1738 N N . SER C 1 37 ? -1.711 -22.659 -0.923 1.00 54.49 16 SER C N 1
ATOM 1739 C CA . SER C 1 37 ? -2.021 -24.013 -1.357 1.00 43.11 16 SER C CA 1
ATOM 1740 C C . SER C 1 37 ? -2.170 -24.956 -0.165 1.00 47.95 16 SER C C 1
ATOM 1741 O O . SER C 1 37 ? -1.690 -24.684 0.938 1.00 53.75 16 SER C O 1
ATOM 1744 N N . ASP C 1 38 ? -2.844 -26.087 -0.406 1.00 51.71 17 ASP C N 1
ATOM 1745 C CA . ASP C 1 38 ? -2.856 -27.156 0.588 1.00 56.83 17 ASP C CA 1
ATOM 1746 C C . ASP C 1 38 ? -1.454 -27.704 0.825 1.00 54.95 17 ASP C C 1
ATOM 1747 O O . ASP C 1 38 ? -1.125 -28.120 1.943 1.00 54.94 17 ASP C O 1
ATOM 1752 N N . ALA C 1 39 ? -0.626 -27.742 -0.223 1.00 47.34 18 ALA C N 1
ATOM 1753 C CA . ALA C 1 39 ? 0.757 -28.175 -0.056 1.00 52.30 18 ALA C CA 1
ATOM 1754 C C . ALA C 1 39 ? 1.477 -27.279 0.940 1.00 48.36 18 ALA C C 1
ATOM 1755 O O . ALA C 1 39 ? 2.193 -27.765 1.826 1.00 52.79 18 ALA C O 1
ATOM 1757 N N . PHE C 1 40 ? 1.282 -25.965 0.822 1.00 44.08 19 PHE C N 1
ATOM 1758 C CA . PHE C 1 40 ? 1.867 -25.048 1.791 1.00 53.91 19 PHE C CA 1
ATOM 1759 C C . PHE C 1 40 ? 1.335 -25.315 3.191 1.00 50.15 19 PHE C C 1
ATOM 1760 O O . PHE C 1 40 ? 2.090 -25.270 4.167 1.00 60.12 19 PHE C O 1
ATOM 1768 N N . LEU C 1 41 ? 0.028 -25.564 3.311 1.00 50.19 20 LEU C N 1
ATOM 1769 C CA . LEU C 1 41 ? -0.573 -25.815 4.618 1.00 52.93 20 LEU C CA 1
ATOM 1770 C C . LEU C 1 41 ? 0.047 -27.040 5.280 1.00 57.91 20 LEU C C 1
ATOM 1771 O O . LEU C 1 41 ? 0.386 -27.012 6.468 1.00 54.67 20 LEU C O 1
ATOM 1776 N N . LYS C 1 42 ? 0.190 -28.136 4.528 1.00 55.08 21 LYS C N 1
ATOM 1777 C CA . LYS C 1 42 ? 0.820 -29.331 5.086 1.00 57.31 21 LYS C CA 1
ATOM 1778 C C . LYS C 1 42 ? 2.282 -29.084 5.444 1.00 57.70 21 LYS C C 1
ATOM 1779 O O . LYS C 1 42 ? 2.773 -29.578 6.469 1.00 58.19 21 LYS C O 1
ATOM 1785 N N . LYS C 1 43 ? 3.006 -28.351 4.594 1.00 57.10 22 LYS C N 1
ATOM 1786 C CA . LYS C 1 43 ? 4.402 -28.067 4.902 1.00 58.87 22 LYS C CA 1
ATOM 1787 C C . LYS C 1 43 ? 4.503 -27.250 6.182 1.00 59.21 22 LYS C C 1
ATOM 1788 O O . LYS C 1 43 ? 5.388 -27.486 7.012 1.00 58.91 22 LYS C O 1
ATOM 1794 N N . ALA C 1 44 ? 3.573 -26.311 6.376 1.00 54.77 23 ALA C N 1
ATOM 1795 C CA . ALA C 1 44 ? 3.562 -25.503 7.590 1.00 52.61 23 ALA C CA 1
ATOM 1796 C C . ALA C 1 44 ? 3.228 -26.350 8.810 1.00 54.95 23 ALA C C 1
ATOM 1797 O O . ALA C 1 44 ? 3.832 -26.179 9.875 1.00 54.01 23 ALA C O 1
ATOM 1799 N N . SER C 1 45 ? 2.263 -27.262 8.675 1.00 53.82 24 SER C N 1
ATOM 1800 C CA . SER C 1 45 ? 1.928 -28.158 9.777 1.00 53.74 24 SER C CA 1
ATOM 1801 C C . SER C 1 45 ? 3.137 -28.980 10.199 1.00 58.00 24 SER C C 1
ATOM 1802 O O . SER C 1 45 ? 3.450 -29.082 11.392 1.00 56.41 24 SER C O 1
ATOM 1805 N N . SER C 1 46 ? 3.822 -29.589 9.229 1.00 56.74 25 SER C N 1
ATOM 1806 C CA . SER C 1 46 ? 4.997 -30.389 9.559 1.00 61.05 25 SER C CA 1
ATOM 1807 C C . SER C 1 46 ? 6.092 -29.530 10.178 1.00 62.43 25 SER C C 1
ATOM 1808 O O . SER C 1 46 ? 6.736 -29.940 11.154 1.00 64.91 25 SER C O 1
ATOM 1811 N N . THR C 1 47 ? 6.323 -28.336 9.626 1.00 58.03 26 THR C N 1
ATOM 1812 C CA . THR C 1 47 ? 7.362 -27.465 10.162 1.00 58.16 26 THR C CA 1
ATOM 1813 C C . THR C 1 47 ? 7.068 -27.114 11.615 1.00 65.56 26 THR C C 1
ATOM 1814 O O . THR C 1 47 ? 7.958 -27.148 12.472 1.00 67.48 26 THR C O 1
ATOM 1818 N N . VAL C 1 48 ? 5.815 -26.760 11.907 1.00 62.00 27 VAL C N 1
ATOM 1819 C CA . VAL C 1 48 ? 5.438 -26.393 13.267 1.00 60.78 27 VAL C CA 1
ATOM 1820 C C . VAL C 1 48 ? 5.562 -27.588 14.203 1.00 63.61 27 VAL C C 1
ATOM 1821 O O . VAL C 1 48 ? 6.078 -27.467 15.321 1.00 69.40 27 VAL C O 1
ATOM 1825 N N . ALA C 1 49 ? 5.086 -28.758 13.772 1.00 61.55 28 ALA C N 1
ATOM 1826 C CA . ALA C 1 49 ? 5.177 -29.941 14.620 1.00 66.81 28 ALA C CA 1
ATOM 1827 C C . ALA C 1 49 ? 6.628 -30.259 14.959 1.00 76.84 28 ALA C C 1
ATOM 1828 O O . ALA C 1 49 ? 6.946 -30.609 16.101 1.00 77.84 28 ALA C O 1
ATOM 1830 N N . LYS C 1 50 ? 7.522 -30.142 13.976 1.00 78.40 29 LYS C N 1
ATOM 1831 C CA . LYS C 1 50 ? 8.933 -30.435 14.205 1.00 88.20 29 LYS C CA 1
ATOM 1832 C C . LYS C 1 50 ? 9.590 -29.361 15.064 1.00 91.24 29 LYS C C 1
ATOM 1833 O O . LYS C 1 50 ? 10.435 -29.671 15.912 1.00 95.92 29 LYS C O 1
ATOM 1839 N N . ALA C 1 51 ? 9.209 -28.097 14.870 1.00 89.12 30 ALA C N 1
ATOM 1840 C CA . ALA C 1 51 ? 9.788 -27.016 15.660 1.00 93.25 30 ALA C CA 1
ATOM 1841 C C . ALA C 1 51 ? 9.479 -27.194 17.142 1.00 89.53 30 ALA C C 1
ATOM 1842 O O . ALA C 1 51 ? 10.354 -27.030 18.001 1.00 91.63 30 ALA C O 1
ATOM 1844 N N . LEU C 1 52 ? 8.224 -27.505 17.459 1.00 84.41 31 LEU C N 1
ATOM 1845 C CA . LEU C 1 52 ? 7.778 -27.681 18.834 1.00 76.82 31 LEU C CA 1
ATOM 1846 C C . LEU C 1 52 ? 8.057 -29.075 19.379 1.00 83.09 31 LEU C C 1
ATOM 1847 O O . LEU C 1 52 ? 7.800 -29.323 20.564 1.00 74.79 31 LEU C O 1
ATOM 1852 N N . GLY C 1 53 ? 8.577 -29.981 18.559 1.00 88.27 32 GLY C N 1
ATOM 1853 C CA . GLY C 1 53 ? 8.782 -31.347 19.010 1.00 83.23 32 GLY C CA 1
ATOM 1854 C C . GLY C 1 53 ? 7.511 -32.019 19.480 1.00 82.67 32 GLY C C 1
ATOM 1855 O O . GLY C 1 53 ? 7.521 -32.730 20.492 1.00 86.19 32 GLY C O 1
ATOM 1856 N N . LYS C 1 54 ? 6.415 -31.810 18.766 1.00 80.20 33 LYS C N 1
ATOM 1857 C CA . LYS C 1 54 ? 5.121 -32.374 19.111 1.00 79.17 33 LYS C CA 1
ATOM 1858 C C . LYS C 1 54 ? 4.512 -33.070 17.908 1.00 73.23 33 LYS C C 1
ATOM 1859 O O . LYS C 1 54 ? 4.838 -32.750 16.759 1.00 70.11 33 LYS C O 1
ATOM 1865 N N . PRO C 1 55 ? 3.620 -34.034 18.140 1.00 72.68 34 PRO C N 1
ATOM 1866 C CA . PRO C 1 55 ? 3.020 -34.759 17.013 1.00 67.95 34 PRO C CA 1
ATOM 1867 C C . PRO C 1 55 ? 2.172 -33.840 16.149 1.00 62.43 34 PRO C C 1
ATOM 1868 O O . PRO C 1 55 ? 1.534 -32.904 16.634 1.00 55.25 34 PRO C O 1
ATOM 1872 N N . GLU C 1 56 ? 2.162 -34.126 14.847 1.00 62.32 35 GLU C N 1
ATOM 1873 C CA . GLU C 1 56 ? 1.351 -33.330 13.938 1.00 56.90 35 GLU C CA 1
ATOM 1874 C C . GLU C 1 56 ? -0.133 -33.469 14.242 1.00 54.34 35 GLU C C 1
ATOM 1875 O O . GLU C 1 56 ? -0.906 -32.559 13.927 1.00 53.58 35 GLU C O 1
ATOM 1881 N N . SER C 1 57 ? -0.544 -34.570 14.873 1.00 56.31 36 SER C N 1
ATOM 1882 C CA . SER C 1 57 ? -1.951 -34.766 15.197 1.00 56.17 36 SER C CA 1
ATOM 1883 C C . SER C 1 57 ? -2.460 -33.727 16.183 1.00 56.75 36 SER C C 1
ATOM 1884 O O . SER C 1 57 ? -3.677 -33.593 16.351 1.00 57.92 36 SER C O 1
ATOM 1887 N N . TYR C 1 58 ? -1.561 -33.009 16.850 1.00 53.43 37 TYR C N 1
ATOM 1888 C CA . TYR C 1 58 ? -1.939 -31.994 17.818 1.00 58.00 37 TYR C CA 1
ATOM 1889 C C . TYR C 1 58 ? -1.750 -30.572 17.311 1.00 53.01 37 TYR C C 1
ATOM 1890 O O . TYR C 1 58 ? -1.994 -29.626 18.067 1.00 53.82 37 TYR C O 1
ATOM 1899 N N . VAL C 1 59 ? -1.342 -30.386 16.061 1.00 48.34 38 VAL C N 1
ATOM 1900 C CA . VAL C 1 59 ? -0.995 -29.066 15.546 1.00 46.78 38 VAL C CA 1
ATOM 1901 C C . VAL C 1 59 ? -2.149 -28.529 14.715 1.00 47.21 38 VAL C C 1
ATOM 1902 O O . VAL C 1 59 ? -2.790 -29.272 13.962 1.00 47.81 38 VAL C O 1
ATOM 1906 N N . ALA C 1 60 ? -2.419 -27.234 14.853 1.00 39.95 39 ALA C N 1
ATOM 1907 C CA . ALA C 1 60 ? -3.414 -26.544 14.045 1.00 39.81 39 ALA C CA 1
ATOM 1908 C C . ALA C 1 60 ? -2.756 -25.388 13.306 1.00 43.36 39 ALA C C 1
ATOM 1909 O O . ALA C 1 60 ? -1.966 -24.637 13.886 1.00 41.45 39 ALA C O 1
ATOM 1911 N N . ILE C 1 61 ? -3.094 -25.250 12.028 1.00 36.55 40 ILE C N 1
ATOM 1912 C CA . ILE C 1 61 ? -2.614 -24.166 11.180 1.00 36.50 40 ILE C CA 1
ATOM 1913 C C . ILE C 1 61 ? -3.832 -23.406 10.675 1.00 40.10 40 ILE C C 1
ATOM 1914 O O . ILE C 1 61 ? -4.824 -24.017 10.266 1.00 39.43 40 ILE C O 1
ATOM 1919 N N . HIS C 1 62 ? -3.765 -22.077 10.716 1.00 35.78 41 HIS C N 1
ATOM 1920 C CA . HIS C 1 62 ? -4.857 -21.227 10.246 1.00 37.46 41 HIS C CA 1
ATOM 1921 C C . HIS C 1 62 ? -4.259 -20.092 9.427 1.00 37.12 41 HIS C C 1
ATOM 1922 O O . HIS C 1 62 ? -3.596 -19.212 9.981 1.00 38.67 41 HIS C O 1
ATOM 1929 N N . VAL C 1 63 ? -4.478 -20.109 8.116 1.00 38.99 42 VAL C N 1
ATOM 1930 C CA . VAL C 1 63 ? -4.039 -19.021 7.249 1.00 38.72 42 VAL C CA 1
ATOM 1931 C C . VAL C 1 63 ? -5.240 -18.175 6.853 1.00 42.51 42 VAL C C 1
ATOM 1932 O O . VAL C 1 63 ? -6.178 -18.661 6.205 1.00 41.30 42 VAL C O 1
ATOM 1936 N N . ASN C 1 64 ? -5.203 -16.915 7.274 1.00 39.90 43 ASN C N 1
ATOM 1937 C CA . ASN C 1 64 ? -6.213 -15.898 7.015 1.00 41.41 43 ASN C CA 1
ATOM 1938 C C . ASN C 1 64 ? -5.627 -14.956 5.963 1.00 36.72 43 ASN C C 1
ATOM 1939 O O . ASN C 1 64 ? -4.945 -13.986 6.297 1.00 34.90 43 ASN C O 1
ATOM 1944 N N . GLY C 1 65 ? -5.874 -15.257 4.684 1.00 34.43 44 GLY C N 1
ATOM 1945 C CA . GLY C 1 65 ? -5.336 -14.474 3.595 1.00 39.87 44 GLY C CA 1
ATOM 1946 C C . GLY C 1 65 ? -6.339 -13.471 3.043 1.00 38.41 44 GLY C C 1
ATOM 1947 O O . GLY C 1 65 ? -7.496 -13.406 3.446 1.00 39.39 44 GLY C O 1
ATOM 1948 N N . GLY C 1 66 ? -5.865 -12.681 2.083 1.00 36.17 45 GLY C N 1
ATOM 1949 C CA . GLY C 1 66 ? -6.704 -11.648 1.510 1.00 37.46 45 GLY C CA 1
ATOM 1950 C C . GLY C 1 66 ? -7.153 -10.591 2.487 1.00 38.38 45 GLY C C 1
ATOM 1951 O O . GLY C 1 66 ? -8.192 -9.962 2.271 1.00 34.44 45 GLY C O 1
ATOM 1952 N N . GLN C 1 67 ? -6.409 -10.392 3.567 1.00 30.48 46 GLN C N 1
ATOM 1953 C CA . GLN C 1 67 ? -6.796 -9.428 4.581 1.00 33.13 46 GLN C CA 1
ATOM 1954 C C . GLN C 1 67 ? -6.337 -8.020 4.233 1.00 32.39 46 GLN C C 1
ATOM 1955 O O . GLN C 1 67 ? -5.358 -7.817 3.510 1.00 31.51 46 GLN C O 1
ATOM 1961 N N . ALA C 1 68 ? -7.063 -7.042 4.771 1.00 28.69 47 ALA C N 1
ATOM 1962 C CA . ALA C 1 68 ? -6.714 -5.633 4.632 1.00 30.90 47 ALA C CA 1
ATOM 1963 C C . ALA C 1 68 ? -5.779 -5.270 5.779 1.00 34.37 47 ALA C C 1
ATOM 1964 O O . ALA C 1 68 ? -6.212 -5.137 6.929 1.00 32.11 47 ALA C O 1
ATOM 1966 N N . MET C 1 69 ? -4.498 -5.098 5.464 1.00 28.81 48 MET C N 1
ATOM 1967 C CA . MET C 1 69 ? -3.470 -4.941 6.478 1.00 28.43 48 MET C CA 1
ATOM 1968 C C . MET C 1 69 ? -2.569 -3.768 6.135 1.00 35.01 48 MET C C 1
ATOM 1969 O O . MET C 1 69 ? -2.378 -3.433 4.962 1.00 32.66 48 MET C O 1
ATOM 1974 N N . VAL C 1 70 ? -2.040 -3.133 7.178 1.00 26.07 49 VAL C N 1
ATOM 1975 C CA . VAL C 1 70 ? -0.947 -2.178 7.065 1.00 28.65 49 VAL C CA 1
ATOM 1976 C C . VAL C 1 70 ? 0.171 -2.672 7.972 1.00 33.61 49 VAL C C 1
ATOM 1977 O O . VAL C 1 70 ? -0.088 -3.049 9.120 1.00 31.71 49 VAL C O 1
ATOM 1981 N N . PHE C 1 71 ? 1.403 -2.669 7.469 1.00 33.98 50 PHE C N 1
ATOM 1982 C CA . PHE C 1 71 ? 2.570 -3.160 8.198 1.00 33.70 50 PHE C CA 1
ATOM 1983 C C . PHE C 1 71 ? 3.633 -2.079 8.080 1.00 35.46 50 PHE C C 1
ATOM 1984 O O . PHE C 1 71 ? 4.151 -1.829 6.987 1.00 34.25 50 PHE C O 1
ATOM 1992 N N . GLY C 1 72 ? 3.930 -1.414 9.192 1.00 30.90 51 GLY C N 1
ATOM 1993 C CA . GLY C 1 72 ? 4.907 -0.339 9.179 1.00 31.72 51 GLY C CA 1
ATOM 1994 C C . GLY C 1 72 ? 4.550 0.819 8.277 1.00 35.17 51 GLY C C 1
ATOM 1995 O O . GLY C 1 72 ? 5.444 1.447 7.695 1.00 35.56 51 GLY C O 1
ATOM 1996 N N . GLY C 1 73 ? 3.263 1.117 8.139 1.00 33.24 52 GLY C N 1
ATOM 1997 C CA . GLY C 1 73 ? 2.813 2.225 7.331 1.00 36.05 52 GLY C CA 1
ATOM 1998 C C . GLY C 1 73 ? 2.547 1.901 5.879 1.00 33.13 52 GLY C C 1
ATOM 1999 O O . GLY C 1 73 ? 2.096 2.788 5.141 1.00 34.92 52 GLY C O 1
ATOM 2000 N N . SER C 1 74 ? 2.816 0.674 5.440 1.00 33.30 53 SER C N 1
ATOM 2001 C CA . SER C 1 74 ? 2.634 0.269 4.056 1.00 36.09 53 SER C CA 1
ATOM 2002 C C . SER C 1 74 ? 1.672 -0.902 3.981 1.00 34.48 53 SER C C 1
ATOM 2003 O O . SER C 1 74 ? 1.688 -1.782 4.846 1.00 30.40 53 SER C O 1
ATOM 2006 N N . THR C 1 75 ? 0.863 -0.926 2.928 1.00 29.34 54 THR C N 1
ATOM 2007 C CA . THR C 1 75 ? -0.022 -2.052 2.678 1.00 28.41 54 THR C CA 1
ATOM 2008 C C . THR C 1 75 ? 0.621 -3.086 1.763 1.00 29.44 54 THR C C 1
ATOM 2009 O O . THR C 1 75 ? -0.072 -3.983 1.277 1.00 33.51 54 THR C O 1
ATOM 2013 N N . ASP C 1 76 ? 1.923 -2.965 1.498 1.00 29.62 55 ASP C N 1
ATOM 2014 C CA . ASP C 1 76 ? 2.609 -3.936 0.667 1.00 31.41 55 ASP C CA 1
ATOM 2015 C C . ASP C 1 76 ? 2.501 -5.317 1.307 1.00 34.57 55 ASP C C 1
ATOM 2016 O O . ASP C 1 76 ? 2.244 -5.436 2.505 1.00 33.64 55 ASP C O 1
ATOM 2021 N N . PRO C 1 77 ? 2.703 -6.375 0.526 1.00 34.15 56 PRO C N 1
ATOM 2022 C CA . PRO C 1 77 ? 2.556 -7.740 1.056 1.00 31.78 56 PRO C CA 1
ATOM 2023 C C . PRO C 1 77 ? 3.288 -7.937 2.376 1.00 30.17 56 PRO C C 1
ATOM 2024 O O . PRO C 1 77 ? 4.430 -7.508 2.550 1.00 33.34 56 PRO C O 1
ATOM 2028 N N . CYS C 1 78 ? 2.609 -8.594 3.311 1.00 30.89 57 CYS C N 1
ATOM 2029 C CA . CYS C 1 78 ? 3.140 -8.782 4.652 1.00 33.49 57 CYS C CA 1
ATOM 2030 C C . CYS C 1 78 ? 2.455 -9.983 5.281 1.00 30.52 57 CYS C C 1
ATOM 2031 O O . CYS C 1 78 ? 1.451 -10.487 4.773 1.00 31.61 57 CYS C O 1
ATOM 2034 N N . ALA C 1 79 ? 3.001 -10.424 6.411 1.00 28.65 58 ALA C N 1
ATOM 2035 C CA . ALA C 1 79 ? 2.401 -11.488 7.202 1.00 30.59 58 ALA C CA 1
ATOM 2036 C C . ALA C 1 79 ? 2.628 -11.161 8.669 1.00 30.60 58 ALA C C 1
ATOM 2037 O O . ALA C 1 79 ? 3.755 -10.863 9.074 1.00 32.08 58 ALA C O 1
ATOM 2039 N N . VAL C 1 80 ? 1.554 -11.207 9.451 1.00 30.05 59 VAL C N 1
ATOM 2040 C CA . VAL C 1 80 ? 1.599 -11.019 10.893 1.00 27.63 59 VAL C CA 1
ATOM 2041 C C . VAL C 1 80 ? 1.068 -12.308 11.506 1.00 28.66 59 VAL C C 1
ATOM 2042 O O . VAL C 1 80 ? -0.075 -12.707 11.249 1.00 33.79 59 VAL C O 1
ATOM 2046 N N . CYS C 1 81 ? 1.905 -12.980 12.278 1.00 29.79 60 CYS C N 1
ATOM 2047 C CA . CYS C 1 81 ? 1.632 -14.343 12.679 1.00 26.85 60 CYS C CA 1
ATOM 2048 C C . CYS C 1 81 ? 1.835 -14.507 14.177 1.00 28.72 60 CYS C C 1
ATOM 2049 O O . CYS C 1 81 ? 2.550 -13.739 14.832 1.00 28.38 60 CYS C O 1
ATOM 2052 N N . VAL C 1 82 ? 1.176 -15.526 14.712 1.00 28.09 61 VAL C N 1
ATOM 2053 C CA . VAL C 1 82 ? 1.380 -15.928 16.099 1.00 29.64 61 VAL C CA 1
ATOM 2054 C C . VAL C 1 82 ? 1.468 -17.445 16.142 1.00 31.88 61 VAL C C 1
ATOM 2055 O O . VAL C 1 82 ? 0.602 -18.143 15.602 1.00 32.55 61 VAL C O 1
ATOM 2059 N N . LEU C 1 83 ? 2.518 -17.950 16.775 1.00 32.59 62 LEU C N 1
ATOM 2060 C CA . LEU C 1 83 ? 2.626 -19.360 17.126 1.00 34.32 62 LEU C CA 1
ATOM 2061 C C . LEU C 1 83 ? 2.324 -19.476 18.616 1.00 35.89 62 LEU C C 1
ATOM 2062 O O . LEU C 1 83 ? 3.151 -19.093 19.451 1.00 37.36 62 LEU C O 1
ATOM 2067 N N . LYS C 1 84 ? 1.144 -19.994 18.946 1.00 35.94 63 LYS C N 1
ATOM 2068 C CA . LYS C 1 84 ? 0.672 -20.067 20.321 1.00 37.64 63 LYS C CA 1
ATOM 2069 C C . LYS C 1 84 ? 0.800 -21.498 20.816 1.00 44.77 63 LYS C C 1
ATOM 2070 O O . LYS C 1 84 ? 0.351 -22.433 20.146 1.00 40.47 63 LYS C O 1
ATOM 2076 N N . SER C 1 85 ? 1.385 -21.658 21.998 1.00 42.47 64 SER C N 1
ATOM 2077 C CA . SER C 1 85 ? 1.493 -22.953 22.649 1.00 45.24 64 SER C CA 1
ATOM 2078 C C . SER C 1 85 ? 1.233 -22.767 24.138 1.00 47.64 64 SER C C 1
ATOM 2079 O O . SER C 1 85 ? 1.364 -21.668 24.678 1.00 47.55 64 SER C O 1
ATOM 2082 N N . ILE C 1 86 ? 0.829 -23.852 24.789 1.00 50.06 65 ILE C N 1
ATOM 2083 C CA . ILE C 1 86 ? 0.583 -23.875 26.226 1.00 62.23 65 ILE C CA 1
ATOM 2084 C C . ILE C 1 86 ? 1.745 -24.627 26.864 1.00 60.05 65 ILE C C 1
ATOM 2085 O O . ILE C 1 86 ? 1.952 -25.815 26.586 1.00 63.93 65 ILE C O 1
ATOM 2090 N N . GLY C 1 87 ? 2.516 -23.933 27.696 1.00 68.83 66 GLY C N 1
ATOM 2091 C CA . GLY C 1 87 ? 3.680 -24.523 28.333 1.00 69.34 66 GLY C CA 1
ATOM 2092 C C . GLY C 1 87 ? 4.947 -24.484 27.500 1.00 78.41 66 GLY C C 1
ATOM 2093 O O . GLY C 1 87 ? 6.054 -24.551 28.038 1.00 77.84 66 GLY C O 1
ATOM 2094 N N . ASN C 1 95 ? 13.834 -23.221 18.051 1.00 114.61 74 ASN C N 1
ATOM 2095 C CA . ASN C 1 95 ? 14.779 -22.238 17.534 1.00 117.84 74 ASN C CA 1
ATOM 2096 C C . ASN C 1 95 ? 15.158 -22.550 16.090 1.00 119.28 74 ASN C C 1
ATOM 2097 O O . ASN C 1 95 ? 14.917 -21.747 15.189 1.00 112.06 74 ASN C O 1
ATOM 2102 N N . SER C 1 96 ? 15.746 -23.729 15.879 1.00 122.64 75 SER C N 1
ATOM 2103 C CA . SER C 1 96 ? 16.172 -24.131 14.542 1.00 120.28 75 SER C CA 1
ATOM 2104 C C . SER C 1 96 ? 15.030 -24.014 13.538 1.00 111.48 75 SER C C 1
ATOM 2105 O O . SER C 1 96 ? 15.154 -23.339 12.509 1.00 104.55 75 SER C O 1
ATOM 2108 N N . HIS C 1 97 ? 13.900 -24.664 13.827 1.00 116.37 76 HIS C N 1
ATOM 2109 C CA . HIS C 1 97 ? 12.762 -24.640 12.914 1.00 113.51 76 HIS C CA 1
ATOM 2110 C C . HIS C 1 97 ? 12.009 -23.307 12.932 1.00 108.08 76 HIS C C 1
ATOM 2111 O O . HIS C 1 97 ? 11.153 -23.086 12.070 1.00 105.99 76 HIS C O 1
ATOM 2118 N N . SER C 1 98 ? 12.318 -22.397 13.861 1.00 104.31 77 SER C N 1
ATOM 2119 C CA . SER C 1 98 ? 11.651 -21.092 13.863 1.00 91.20 77 SER C CA 1
ATOM 2120 C C . SER C 1 98 ? 12.129 -20.233 12.690 1.00 82.35 77 SER C C 1
ATOM 2121 O O . SER C 1 98 ? 11.325 -19.610 11.972 1.00 76.57 77 SER C O 1
ATOM 2124 N N . GLU C 1 99 ? 13.444 -20.197 12.468 1.00 87.38 78 GLU C N 1
ATOM 2125 C CA . GLU C 1 99 ? 13.955 -19.503 11.293 1.00 90.45 78 GLU C CA 1
ATOM 2126 C C . GLU C 1 99 ? 13.400 -20.159 10.035 1.00 79.96 78 GLU C C 1
ATOM 2127 O O . GLU C 1 99 ? 13.124 -19.480 9.035 1.00 79.24 78 GLU C O 1
ATOM 2133 N N . LYS C 1 100 ? 13.189 -21.478 10.091 1.00 71.64 79 LYS C N 1
ATOM 2134 C CA . LYS C 1 100 ? 12.523 -22.180 8.999 1.00 73.05 79 LYS C CA 1
ATOM 2135 C C . LYS C 1 100 ? 11.101 -21.664 8.800 1.00 64.20 79 LYS C C 1
ATOM 2136 O O . LYS C 1 100 ? 10.622 -21.591 7.667 1.00 59.85 79 LYS C O 1
ATOM 2142 N N . LEU C 1 101 ? 10.398 -21.331 9.886 1.00 62.65 80 LEU C N 1
ATOM 2143 C CA . LEU C 1 101 ? 9.058 -20.765 9.722 1.00 57.74 80 LEU C CA 1
ATOM 2144 C C . LEU C 1 101 ? 9.124 -19.437 8.972 1.00 53.67 80 LEU C C 1
ATOM 2145 O O . LEU C 1 101 ? 8.285 -19.149 8.099 1.00 50.97 80 LEU C O 1
ATOM 2150 N N . PHE C 1 102 ? 10.135 -18.626 9.281 1.00 56.20 81 PHE C N 1
ATOM 2151 C CA . PHE C 1 102 ? 10.298 -17.370 8.547 1.00 55.71 81 PHE C CA 1
ATOM 2152 C C . PHE C 1 102 ? 10.550 -17.626 7.061 1.00 57.07 81 PHE C C 1
ATOM 2153 O O . PHE C 1 102 ? 9.945 -16.981 6.188 1.00 54.01 81 PHE C O 1
ATOM 2161 N N . LYS C 1 103 ? 11.457 -18.559 6.753 1.00 59.29 82 LYS C N 1
ATOM 2162 C CA . LYS C 1 103 ? 11.746 -18.845 5.347 1.00 64.56 82 LYS C CA 1
ATOM 2163 C C . LYS C 1 103 ? 10.520 -19.416 4.641 1.00 59.51 82 LYS C C 1
ATOM 2164 O O . LYS C 1 103 ? 10.273 -19.117 3.467 1.00 60.51 82 LYS C O 1
ATOM 2170 N N . LEU C 1 104 ? 9.757 -20.261 5.338 1.00 62.63 83 LEU C N 1
ATOM 2171 C CA . LEU C 1 104 ? 8.513 -20.794 4.800 1.00 57.59 83 LEU C CA 1
ATOM 2172 C C . LEU C 1 104 ? 7.603 -19.668 4.355 1.00 60.42 83 LEU C C 1
ATOM 2173 O O . LEU C 1 104 ? 7.130 -19.646 3.214 1.00 59.39 83 LEU C O 1
ATOM 2178 N N . LEU C 1 105 ? 7.361 -18.707 5.245 1.00 54.36 84 LEU C N 1
ATOM 2179 C CA . LEU C 1 105 ? 6.503 -17.586 4.881 1.00 52.17 84 LEU C CA 1
ATOM 2180 C C . LEU C 1 105 ? 7.048 -16.836 3.673 1.00 50.85 84 LEU C C 1
ATOM 2181 O O . LEU C 1 105 ? 6.319 -16.561 2.712 1.00 53.66 84 LEU C O 1
ATOM 2186 N N . ALA C 1 106 ? 8.330 -16.471 3.720 1.00 50.43 85 ALA C N 1
ATOM 2187 C CA . ALA C 1 106 ? 8.878 -15.615 2.674 1.00 52.26 85 ALA C CA 1
ATOM 2188 C C . ALA C 1 106 ? 8.850 -16.308 1.316 1.00 56.64 85 ALA C C 1
ATOM 2189 O O . ALA C 1 106 ? 8.455 -15.702 0.312 1.00 60.90 85 ALA C O 1
ATOM 2191 N N . ASP C 1 107 ? 9.241 -17.584 1.269 1.00 56.96 86 ASP C N 1
ATOM 2192 C CA . ASP C 1 107 ? 9.381 -18.304 0.009 1.00 57.57 86 ASP C CA 1
ATOM 2193 C C . ASP C 1 107 ? 8.046 -18.789 -0.538 1.00 56.01 86 ASP C C 1
ATOM 2194 O O . ASP C 1 107 ? 7.809 -18.717 -1.748 1.00 61.85 86 ASP C O 1
ATOM 2199 N N . GLU C 1 108 ? 7.165 -19.283 0.331 1.00 53.53 87 GLU C N 1
ATOM 2200 C CA . GLU C 1 108 ? 5.922 -19.884 -0.131 1.00 60.80 87 GLU C CA 1
ATOM 2201 C C . GLU C 1 108 ? 4.900 -18.809 -0.469 1.00 56.57 87 GLU C C 1
ATOM 2202 O O . GLU C 1 108 ? 4.176 -18.918 -1.466 1.00 62.67 87 GLU C O 1
ATOM 2208 N N . LEU C 1 109 ? 4.813 -17.782 0.372 1.00 50.25 88 LEU C N 1
ATOM 2209 C CA . LEU C 1 109 ? 3.898 -16.672 0.175 1.00 52.80 88 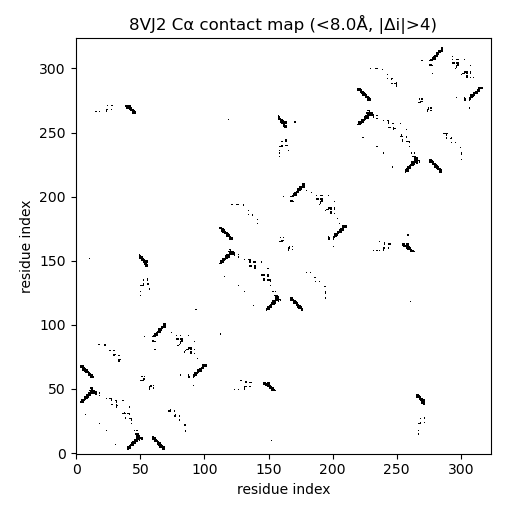LEU C CA 1
ATOM 2210 C C . LEU C 1 109 ? 4.523 -15.513 -0.595 1.00 53.99 88 LEU C C 1
ATOM 2211 O O . LEU C 1 109 ? 3.803 -14.585 -0.981 1.00 55.83 88 LEU C O 1
ATOM 2216 N N . LYS C 1 110 ? 5.834 -15.552 -0.843 1.00 58.57 89 LYS C N 1
ATOM 2217 C CA . LYS C 1 110 ? 6.520 -14.519 -1.617 1.00 66.35 89 LYS C CA 1
ATOM 2218 C C . LYS C 1 110 ? 6.369 -13.153 -0.951 1.00 61.86 89 LYS C C 1
ATOM 2219 O O . LYS C 1 110 ? 6.040 -12.150 -1.585 1.00 54.93 89 LYS C O 1
ATOM 2225 N N . ILE C 1 111 ? 6.595 -13.143 0.360 1.00 56.14 90 ILE C N 1
ATOM 2226 C CA . ILE C 1 111 ? 6.597 -11.939 1.190 1.00 51.24 90 ILE C CA 1
ATOM 2227 C C . ILE C 1 111 ? 8.035 -11.604 1.522 1.00 51.95 90 ILE C C 1
ATOM 2228 O O . ILE C 1 111 ? 8.802 -12.501 1.902 1.00 55.23 90 ILE C O 1
ATOM 2233 N N . PRO C 1 112 ? 8.478 -10.350 1.354 1.00 45.56 91 PRO C N 1
ATOM 2234 C CA . PRO C 1 112 ? 9.834 -9.993 1.787 1.00 50.05 91 PRO C CA 1
ATOM 2235 C C . PRO C 1 112 ? 10.000 -10.373 3.256 1.00 47.09 91 PRO C C 1
ATOM 2236 O O . PRO C 1 112 ? 9.087 -10.198 4.067 1.00 46.82 91 PRO C O 1
ATOM 2240 N N . LYS C 1 113 ? 11.167 -10.920 3.598 1.00 51.47 92 LYS C N 1
ATOM 2241 C CA . LYS C 1 113 ? 11.368 -11.425 4.955 1.00 54.54 92 LYS C CA 1
ATOM 2242 C C . LYS C 1 113 ? 11.202 -10.324 5.995 1.00 57.49 92 LYS C C 1
ATOM 2243 O O . LYS C 1 113 ? 10.693 -10.575 7.094 1.00 47.95 92 LYS C O 1
ATOM 2249 N N . ASN C 1 11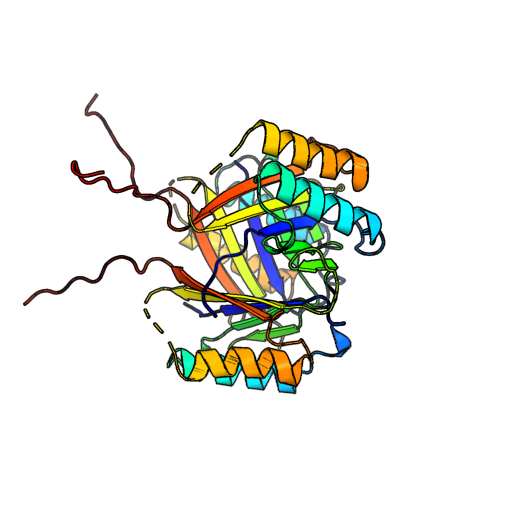4 ? 11.625 -9.103 5.676 1.00 50.19 93 ASN C N 1
ATOM 2250 C CA . ASN C 1 114 ? 11.467 -8.006 6.624 1.00 56.41 93 ASN C CA 1
ATOM 2251 C C . ASN C 1 114 ? 10.011 -7.595 6.819 1.00 48.17 93 ASN C C 1
ATOM 2252 O O . ASN C 1 114 ? 9.750 -6.674 7.603 1.00 51.72 93 ASN C O 1
ATOM 2257 N N . ARG C 1 115 ? 9.063 -8.211 6.109 1.00 43.55 94 ARG C N 1
ATOM 2258 C CA . ARG C 1 115 ? 7.642 -7.966 6.331 1.00 35.29 94 ARG C CA 1
ATOM 2259 C C . ARG C 1 115 ? 6.916 -9.231 6.769 1.00 36.46 94 ARG C C 1
ATOM 2260 O O . ARG C 1 115 ? 5.686 -9.300 6.697 1.00 32.93 94 ARG C O 1
ATOM 2268 N N . CYS C 1 116 ? 7.662 -10.215 7.258 1.00 41.60 95 CYS C N 1
ATOM 2269 C CA . CYS C 1 116 ? 7.114 -11.366 7.958 1.00 37.96 95 CYS C CA 1
ATOM 2270 C C . CYS C 1 116 ? 7.394 -11.139 9.440 1.00 39.17 95 CYS C C 1
ATOM 2271 O O . CYS C 1 116 ? 8.543 -10.909 9.830 1.00 45.82 95 CYS C O 1
ATOM 2274 N N . TYR C 1 117 ? 6.357 -11.232 10.264 1.00 36.19 96 TYR C N 1
ATOM 2275 C CA . TYR C 1 117 ? 6.446 -10.955 11.691 1.00 38.92 96 TYR C CA 1
ATOM 2276 C C . TYR C 1 117 ? 5.773 -12.110 12.396 1.00 32.44 96 TYR C C 1
ATOM 2277 O O . TYR C 1 117 ? 4.676 -12.511 12.008 1.00 27.61 96 TYR C O 1
ATOM 2286 N N . ILE C 1 118 ? 6.441 -12.675 13.388 1.00 33.98 97 ILE C N 1
ATOM 2287 C CA . ILE C 1 118 ? 5.893 -13.793 14.136 1.00 31.49 97 ILE C CA 1
ATOM 2288 C C . ILE C 1 118 ? 6.077 -13.509 15.616 1.00 30.19 97 ILE C C 1
ATOM 2289 O O . ILE C 1 118 ? 7.186 -13.189 16.061 1.00 29.91 97 ILE C O 1
ATOM 2294 N N . GLU C 1 119 ? 4.999 -13.644 16.375 1.00 27.45 98 GLU C N 1
ATOM 2295 C CA . GLU C 1 119 ? 5.061 -13.620 17.826 1.00 35.18 98 GLU C CA 1
ATOM 2296 C C . GLU C 1 119 ? 4.935 -15.058 18.306 1.00 30.87 98 GLU C C 1
ATOM 2297 O O . GLU C 1 119 ? 3.966 -15.748 17.974 1.00 33.28 98 GLU C O 1
ATOM 2303 N N . PHE C 1 120 ? 5.912 -15.504 19.081 1.00 30.40 99 PHE C N 1
ATOM 2304 C CA . PHE C 1 120 ? 5.873 -16.808 19.718 1.00 32.72 99 PHE C CA 1
ATOM 2305 C C . PHE C 1 120 ? 5.334 -16.598 21.127 1.00 34.35 99 PHE C C 1
ATOM 2306 O O . PHE C 1 120 ? 5.940 -15.883 21.936 1.00 35.65 99 PHE C O 1
ATOM 2314 N N . VAL C 1 121 ? 4.172 -17.181 21.400 1.00 34.25 100 VAL C N 1
ATOM 2315 C CA . VAL C 1 121 ? 3.453 -16.961 22.646 1.00 38.19 100 VAL C CA 1
ATOM 2316 C C . VAL C 1 121 ? 3.377 -18.284 23.391 1.00 40.67 100 VAL C C 1
ATOM 2317 O O . VAL C 1 121 ? 2.901 -19.287 22.840 1.00 39.48 100 VAL C O 1
ATOM 2321 N N . ASN C 1 122 ? 3.861 -18.292 24.632 1.00 40.50 101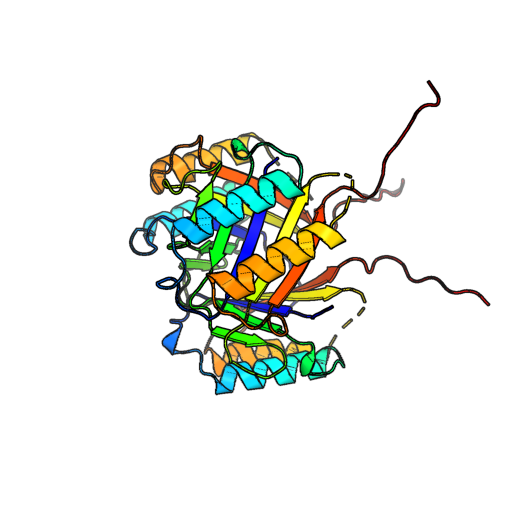 ASN C N 1
ATOM 2322 C CA . ASN C 1 122 ? 3.763 -19.443 25.525 1.00 44.12 101 ASN C CA 1
ATOM 2323 C C . ASN C 1 122 ? 2.807 -19.044 26.648 1.00 45.67 101 ASN C C 1
ATOM 2324 O O . ASN C 1 122 ? 3.120 -18.162 27.454 1.00 45.82 101 ASN C O 1
ATOM 2329 N N . ILE C 1 123 ? 1.639 -19.671 26.686 1.00 47.17 102 ILE C N 1
ATOM 2330 C CA . ILE C 1 123 ? 0.588 -19.348 27.645 1.00 49.20 102 ILE C CA 1
ATOM 2331 C C . ILE C 1 123 ? 0.774 -20.229 28.869 1.00 53.69 102 ILE C C 1
ATOM 2332 O O . ILE C 1 123 ? 1.143 -21.403 28.746 1.00 55.51 102 ILE C O 1
ATOM 2337 N N . ASP C 1 124 ? 0.522 -19.672 30.055 1.00 41.65 103 ASP C N 1
ATOM 2338 C CA . ASP C 1 124 ? 0.521 -20.465 31.281 1.00 40.30 103 ASP C CA 1
ATOM 2339 C C . ASP C 1 124 ? 1.835 -21.219 31.439 1.00 42.76 103 ASP C C 1
ATOM 2340 O O . ASP C 1 124 ? 1.852 -22.407 31.769 1.00 44.73 103 ASP C O 1
ATOM 2345 N N . ALA C 1 125 ? 2.948 -20.523 31.199 1.00 43.22 104 ALA C N 1
ATOM 2346 C CA . ALA C 1 125 ? 4.259 -21.158 31.220 1.00 46.21 104 ALA C CA 1
ATOM 2347 C C . ALA C 1 125 ? 5.250 -20.388 32.078 1.00 45.97 104 ALA C C 1
ATOM 2348 O O . ALA C 1 125 ? 6.462 -20.519 31.880 1.00 48.79 104 ALA C O 1
ATOM 2350 N N . SER C 1 126 ? 4.763 -19.623 33.054 1.00 43.41 105 SER C N 1
ATOM 2351 C CA . SER C 1 126 ? 5.662 -18.780 33.828 1.00 43.87 105 SER C CA 1
ATOM 2352 C C . SER C 1 126 ? 6.464 -19.582 34.843 1.00 45.30 105 SER C C 1
ATOM 2353 O O . SER C 1 126 ? 7.589 -19.192 35.175 1.00 47.21 105 SER C O 1
ATOM 2356 N N . THR C 1 127 ? 5.921 -20.689 35.343 1.00 44.87 106 THR C N 1
ATOM 2357 C CA . THR C 1 127 ? 6.486 -21.345 36.513 1.00 45.72 106 THR C CA 1
ATOM 2358 C C . THR C 1 127 ? 6.774 -22.813 36.233 1.00 49.11 106 THR C C 1
ATOM 2359 O O . THR C 1 127 ? 5.924 -23.530 35.694 1.00 47.95 106 THR C O 1
ATOM 2363 N N . MET C 1 128 ? 7.978 -23.245 36.600 1.00 50.04 107 MET C N 1
ATOM 2364 C CA . MET C 1 128 ? 8.363 -24.648 36.612 1.00 52.50 107 MET C CA 1
ATOM 2365 C C . MET C 1 128 ? 8.783 -25.011 38.031 1.00 52.32 107 MET C C 1
ATOM 2366 O O . MET C 1 128 ? 9.624 -24.326 38.624 1.00 52.48 107 MET C O 1
ATOM 2371 N N . ALA C 1 129 ? 8.205 -26.081 38.571 1.00 52.52 108 ALA C N 1
ATOM 2372 C CA . ALA C 1 129 ? 8.446 -26.499 39.945 1.00 52.41 108 ALA C CA 1
ATOM 2373 C C . ALA C 1 129 ? 9.155 -27.846 39.968 1.00 55.43 108 ALA C C 1
ATOM 2374 O O . ALA C 1 129 ? 8.856 -28.730 39.157 1.00 57.54 108 ALA C O 1
ATOM 2376 N N . PHE C 1 130 ? 10.103 -27.994 40.895 1.00 56.11 109 PHE C N 1
ATOM 2377 C CA . PHE C 1 130 ? 10.842 -29.234 41.075 1.00 59.05 109 PHE C CA 1
ATOM 2378 C C . PHE C 1 130 ? 10.869 -29.588 42.558 1.00 58.30 109 PHE C C 1
ATOM 2379 O O . PHE C 1 130 ? 11.065 -28.717 43.412 1.00 56.59 109 PHE C O 1
ATOM 2387 N N . ASN C 1 131 ? 10.638 -30.867 42.852 1.00 62.42 110 ASN C N 1
ATOM 2388 C CA . ASN C 1 131 ? 10.849 -31.478 44.157 1.00 73.24 110 ASN C CA 1
ATOM 2389 C C . ASN C 1 131 ? 12.041 -32.421 44.064 1.00 74.69 110 ASN C C 1
ATOM 2390 O O . ASN C 1 131 ? 12.295 -33.012 43.011 1.00 69.10 110 ASN C O 1
ATOM 2395 N N . GLY C 1 132 ? 12.795 -32.533 45.151 1.00 81.40 111 GLY C N 1
ATOM 2396 C CA . GLY C 1 132 ? 13.965 -33.392 45.147 1.00 83.42 111 GLY C CA 1
ATOM 2397 C C . GLY C 1 132 ? 13.653 -34.779 44.606 1.00 88.61 111 GLY C C 1
ATOM 2398 O O . GLY C 1 132 ? 13.684 -35.777 45.325 1.00 89.07 111 GLY C O 1
#